Protein AF-A0A2U8I5J6-F1 (afdb_monomer_lite)

pLDDT: mean 71.16, std 15.76, range [29.41, 94.81]

Foldseek 3Di:
DDAPVRVLVVLVVLQVVQWDWDFDCPPPPRDTDTDIDGANALEAEDDLPPLLVPPPNQPDPQHVVNNCVSNVVSLVSLVVLLVVLLVVLLVLLVCLVVLVDPVLLVLLVVLLCVCVVVVLPVPDDDNVVSVVLNVCVVVLSVVSNVCSVPVLPPPLVSLVVVLVSLVVVLVRLVVSLVSDPDPVSVVSSVVSNVSSVVSNVSSVSSLLSSQLVVLNVLLVVCVVVVVCNPLALNVLSNLLSVCLSCVSSVHHYDYADNVRAARVLLSVLSNVLQVVCCVVVVHGDRPNDDDDPVSLVVSLCSSVPVCRQVVVCVVPVHDGDHPPPPRVNCVVSVPDPPDPPDPDDDPDDPDD

Organism: NCBI:txid1878942

Secondary structure (DSSP, 8-state):
---HHHHHHHHHHHHHH--EEEEE--TTSSS-EEEEE---EEE------HHHHSTT-TTSS-HHHHHHHHHHHHHHHHHHHHHHHHHHHHHHHHHHHHHS-HHHHHHHHHHHHHHHHTTSSTTSS-HHHHHHHHHHHHHHHHHHHHHHH-TTS--HHHHHHHHHHHHHHHHHHHHHHHH---HHHHHHHHHHHHHHHHHHHHHHHHHHHHHHHHHHHHHHHHHHTTGGGS-SS-TTHHHHHHHHHHHHTT-EEE---TTSSHHHHHHHHHHHHHHHHHHHHSSPPPTTPPPPHHHHHHHHHHHHHSSHHHHHHHHHTS----S-TT-TTTHHHHSS-----S--SS-SS---

Sequence (352 aa):
MKNQLEVWQDLQSLSQAGKLTLPMDIKRSGQPQDIPIELDLCAFNFGVNQGAFLKGASNVIGGWAGVENMNKVALEKINNRVDAHLKQGDKIIEELPTLITEEFTKLIEEIYTLVDDKHIVKKDVGSEKIEEFISTWPKGIKEIKGIFKNPLSQEPDKLKAFESDLSGLQTILENIKKSSKDSKVKDKFELVLESVGKIKNTLESVQKLVLIRKLARQINQIWQEKSYQSMGNEPYKMPSRLALLTYWLDGVAMWNCRSGKDRTGMLDAEAKFLAFYVHTFGDIPEPDTLLSEELNYMKQQFLLNSGNLEMQALNTGGLEGYKTEGVPAIDPLRNRPIFPAYRTGLSSQARG

Radius of gyration: 26.67 Å; chains: 1; bounding box: 66×57×67 Å

InterPro domains:
  IPR008108 Phosphatase IpgD/SopB [PF05925] (212-318)

Structure (mmCIF, N/CA/C/O backbone):
data_AF-A0A2U8I5J6-F1
#
_entry.id   AF-A0A2U8I5J6-F1
#
loop_
_atom_site.group_PDB
_atom_site.id
_atom_site.type_symbol
_atom_site.label_atom_id
_atom_site.label_alt_id
_atom_site.label_comp_id
_atom_site.label_asym_id
_atom_site.label_entity_id
_atom_site.label_seq_id
_atom_site.pdbx_PDB_ins_code
_atom_site.Cartn_x
_atom_site.Cartn_y
_atom_site.Cartn_z
_atom_site.occupancy
_atom_site.B_iso_or_equiv
_atom_site.auth_seq_id
_atom_site.auth_comp_id
_atom_site.auth_asym_id
_atom_site.auth_atom_id
_atom_site.pdbx_PDB_model_num
ATOM 1 N N . MET A 1 1 ? 30.760 17.334 -19.469 1.00 49.31 1 MET A N 1
ATOM 2 C CA . MET A 1 1 ? 29.395 17.153 -18.929 1.00 49.31 1 MET A CA 1
ATOM 3 C C . MET A 1 1 ? 29.244 15.667 -18.651 1.00 49.31 1 MET A C 1
ATOM 5 O O . MET A 1 1 ? 29.581 14.904 -19.549 1.00 49.31 1 MET A O 1
ATOM 9 N N . LYS A 1 2 ? 28.872 15.263 -17.430 1.00 60.06 2 LYS A N 1
ATOM 10 C CA . LYS A 1 2 ? 28.758 13.837 -17.084 1.00 60.06 2 LYS A CA 1
ATOM 11 C C . LYS A 1 2 ? 27.662 13.177 -17.920 1.00 60.06 2 LYS A C 1
ATOM 13 O O . LYS A 1 2 ? 26.643 13.810 -18.203 1.00 60.06 2 LYS A O 1
ATOM 18 N N . ASN A 1 3 ? 27.871 11.933 -18.336 1.00 66.88 3 ASN A N 1
ATOM 19 C CA . ASN A 1 3 ? 26.833 11.159 -19.008 1.00 66.88 3 ASN A CA 1
ATOM 20 C C . ASN A 1 3 ? 25.829 10.585 -17.983 1.00 66.88 3 ASN A C 1
ATOM 22 O O . ASN A 1 3 ? 26.073 10.586 -16.779 1.00 66.88 3 ASN A O 1
ATOM 26 N N . GLN A 1 4 ? 24.673 10.105 -18.448 1.00 60.78 4 GLN A N 1
ATOM 27 C CA . GLN A 1 4 ? 23.594 9.646 -17.560 1.00 60.78 4 GLN A CA 1
ATOM 28 C C . GLN A 1 4 ? 24.015 8.486 -16.639 1.00 60.78 4 GLN A C 1
ATOM 30 O O . GLN A 1 4 ? 23.529 8.399 -15.514 1.00 60.78 4 GLN A O 1
ATOM 35 N N . LEU A 1 5 ? 24.909 7.607 -17.104 1.00 65.88 5 LEU A N 1
ATOM 36 C CA . LEU A 1 5 ? 25.408 6.487 -16.308 1.00 65.88 5 LEU A CA 1
ATOM 37 C C . LEU A 1 5 ? 26.341 6.980 -15.197 1.00 65.88 5 LEU A C 1
ATOM 39 O O . LEU A 1 5 ? 26.202 6.536 -14.064 1.00 65.88 5 LEU A O 1
ATOM 43 N N . GLU A 1 6 ? 27.217 7.937 -15.499 1.00 68.69 6 GLU A N 1
ATOM 44 C CA . GLU A 1 6 ? 28.096 8.583 -14.515 1.00 68.69 6 GLU A CA 1
ATOM 45 C C . GLU A 1 6 ? 27.282 9.318 -13.443 1.00 68.69 6 GLU A C 1
ATOM 47 O O . GLU A 1 6 ? 27.524 9.132 -12.256 1.00 68.69 6 GLU A O 1
ATOM 52 N N . VAL A 1 7 ? 26.250 10.074 -13.840 1.00 71.38 7 VAL A N 1
ATOM 53 C CA . VAL A 1 7 ? 25.347 10.750 -12.887 1.00 71.38 7 VAL A CA 1
ATOM 54 C C . VAL A 1 7 ? 24.588 9.738 -12.026 1.00 71.38 7 VAL A C 1
ATOM 56 O O . VAL A 1 7 ? 24.404 9.953 -10.831 1.00 71.38 7 VAL A O 1
ATOM 59 N N . TRP A 1 8 ? 24.146 8.624 -12.611 1.00 70.25 8 TRP A N 1
ATOM 60 C CA . TRP A 1 8 ? 23.469 7.567 -11.860 1.00 70.25 8 TRP A CA 1
ATOM 61 C C . TRP A 1 8 ? 24.413 6.888 -10.853 1.00 70.25 8 TRP A C 1
ATOM 63 O O . TRP A 1 8 ? 24.021 6.666 -9.709 1.00 70.25 8 TRP A O 1
ATOM 73 N N . GLN A 1 9 ? 25.664 6.623 -11.240 1.00 72.75 9 GLN A N 1
ATOM 74 C CA . GLN A 1 9 ? 26.693 6.066 -10.355 1.00 72.75 9 GLN A CA 1
ATOM 75 C C . GLN A 1 9 ? 27.052 7.035 -9.222 1.00 72.75 9 GLN A C 1
ATOM 77 O O . GLN A 1 9 ? 27.192 6.604 -8.075 1.00 72.75 9 GLN A O 1
ATOM 82 N N . ASP A 1 10 ? 27.132 8.338 -9.511 1.00 76.75 10 ASP A N 1
ATOM 83 C CA . ASP A 1 10 ? 27.322 9.369 -8.490 1.00 76.75 10 ASP A CA 1
ATOM 84 C C . ASP A 1 10 ? 26.158 9.366 -7.495 1.00 76.75 10 ASP A C 1
ATOM 86 O O . ASP A 1 10 ? 26.382 9.301 -6.292 1.00 76.75 10 ASP A O 1
ATOM 90 N N . LEU A 1 11 ? 24.908 9.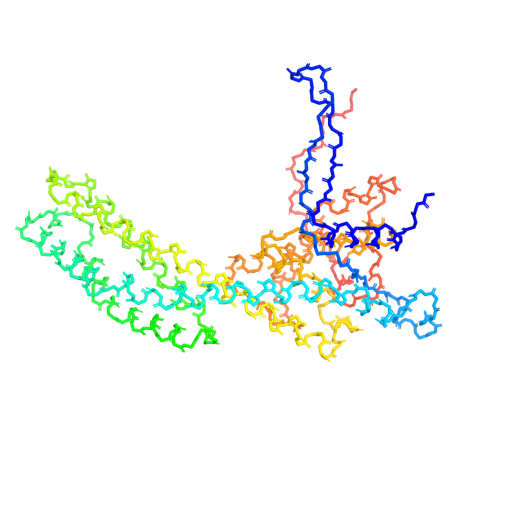387 -7.977 1.00 72.69 11 LEU A N 1
ATOM 91 C CA . LEU A 1 11 ? 23.716 9.378 -7.121 1.00 72.69 11 LEU A CA 1
ATOM 92 C C . LEU A 1 11 ? 23.648 8.127 -6.243 1.00 72.69 11 LEU A C 1
ATOM 94 O O . LEU A 1 11 ? 23.291 8.215 -5.068 1.00 72.69 11 LEU A O 1
ATOM 98 N N . GLN A 1 12 ? 24.009 6.967 -6.792 1.00 71.69 12 GLN A N 1
ATOM 99 C CA . GLN A 1 12 ? 24.068 5.725 -6.032 1.00 71.69 12 GLN A CA 1
ATOM 100 C C . GLN A 1 12 ? 25.159 5.773 -4.954 1.00 71.69 12 GLN A C 1
ATOM 102 O O . GLN A 1 12 ? 24.889 5.421 -3.806 1.00 71.69 12 GLN A O 1
ATOM 107 N N . SER A 1 13 ? 26.349 6.271 -5.294 1.00 75.31 13 SER A N 1
ATOM 108 C CA . SER A 1 13 ? 27.457 6.443 -4.344 1.00 75.31 13 SER A CA 1
ATOM 109 C C . SER A 1 13 ? 27.100 7.438 -3.236 1.00 75.31 13 SER A C 1
ATOM 111 O O . SER A 1 13 ? 27.343 7.179 -2.061 1.00 75.31 13 SER A O 1
ATOM 113 N N . LEU A 1 14 ? 26.447 8.547 -3.591 1.00 74.06 14 LEU A N 1
ATOM 114 C CA . LEU A 1 14 ? 25.960 9.551 -2.645 1.00 74.06 14 LEU A CA 1
ATOM 115 C C . LEU A 1 14 ? 24.896 8.982 -1.705 1.00 74.06 14 LEU A C 1
ATOM 117 O O . LEU A 1 14 ? 24.925 9.265 -0.510 1.00 74.06 14 LEU A O 1
ATOM 121 N N . SER A 1 15 ? 23.987 8.147 -2.216 1.00 68.44 15 SER A N 1
ATOM 122 C CA . SER A 1 15 ? 22.989 7.505 -1.363 1.00 68.44 15 SER A CA 1
ATOM 123 C C . SER A 1 15 ? 23.589 6.465 -0.415 1.00 68.44 15 SER A C 1
ATOM 125 O O . SER A 1 15 ? 23.076 6.293 0.686 1.00 68.44 15 SER A O 1
ATOM 127 N N . GLN A 1 16 ? 24.667 5.784 -0.810 1.00 69.81 16 GLN A N 1
ATOM 128 C CA . GLN A 1 16 ? 25.393 4.859 0.067 1.00 69.81 16 GLN A CA 1
ATOM 129 C C . GLN A 1 16 ? 26.233 5.589 1.122 1.00 69.81 16 GLN A C 1
ATOM 131 O O . GLN A 1 16 ? 26.381 5.089 2.233 1.00 69.81 16 GLN A O 1
ATOM 136 N N . ALA A 1 17 ? 26.760 6.771 0.793 1.00 68.12 17 ALA A N 1
ATOM 137 C CA . ALA A 1 17 ? 27.539 7.590 1.718 1.00 68.12 17 ALA A CA 1
ATOM 138 C C . ALA A 1 17 ? 26.690 8.187 2.858 1.00 68.12 17 ALA A C 1
ATOM 140 O O . ALA A 1 17 ? 27.239 8.556 3.895 1.00 68.12 17 ALA A O 1
ATOM 141 N N . GLY A 1 18 ? 25.366 8.295 2.680 1.00 59.00 18 GLY A N 1
ATOM 142 C CA . GLY A 1 18 ? 24.396 8.646 3.726 1.00 59.00 18 GLY A CA 1
ATOM 143 C C . GLY A 1 18 ? 24.456 10.089 4.238 1.00 59.00 18 GLY A C 1
ATOM 144 O O . GLY A 1 18 ? 23.519 10.533 4.885 1.00 59.00 18 GLY A O 1
ATOM 145 N N . LYS A 1 19 ? 25.511 10.860 3.950 1.00 62.22 19 LYS A N 1
ATOM 146 C CA . LYS A 1 19 ? 25.632 12.272 4.344 1.00 62.22 19 LYS A CA 1
ATOM 147 C C . LYS A 1 19 ? 26.304 13.084 3.243 1.00 62.22 19 LYS A C 1
ATOM 149 O O . LYS A 1 19 ? 27.432 12.804 2.847 1.00 62.22 19 LYS A O 1
ATOM 154 N N . LEU A 1 20 ? 25.608 14.111 2.778 1.00 69.25 20 LEU A N 1
ATOM 155 C CA . LEU A 1 20 ? 26.091 15.141 1.873 1.00 69.25 20 LEU A CA 1
ATOM 156 C C . LEU A 1 20 ? 26.054 16.475 2.615 1.00 69.25 20 LEU A C 1
ATOM 158 O O . LEU A 1 20 ? 25.043 16.812 3.216 1.00 69.25 20 LEU A O 1
ATOM 162 N N . THR A 1 21 ? 27.116 17.262 2.547 1.00 63.47 21 THR A N 1
ATOM 163 C CA . THR A 1 21 ? 27.078 18.635 3.052 1.00 63.47 21 THR A CA 1
ATOM 164 C C . THR A 1 21 ? 26.736 19.568 1.899 1.00 63.47 21 THR A C 1
ATOM 166 O O . THR A 1 21 ? 27.472 19.607 0.912 1.00 63.47 21 THR A O 1
ATOM 169 N N . LEU A 1 22 ? 25.625 20.306 1.998 1.00 64.69 22 LEU A N 1
ATOM 170 C CA . LEU A 1 22 ? 25.350 21.407 1.077 1.00 64.69 22 LEU A CA 1
ATOM 171 C C . LEU A 1 22 ? 25.841 22.718 1.696 1.00 64.69 22 LEU A C 1
ATOM 173 O O . LEU A 1 22 ? 25.322 23.111 2.746 1.00 64.69 22 LEU A O 1
ATOM 177 N N . PRO A 1 23 ? 26.791 23.418 1.052 1.00 59.97 23 PRO A N 1
ATOM 178 C CA . PRO A 1 23 ? 27.116 24.774 1.451 1.00 59.97 23 PRO A CA 1
ATOM 179 C C . PRO A 1 23 ? 25.924 25.663 1.086 1.00 59.97 23 PRO A C 1
ATOM 181 O O . PRO A 1 23 ? 25.593 25.822 -0.092 1.00 59.97 23 PRO A O 1
ATOM 184 N N . MET A 1 24 ? 25.247 26.222 2.087 1.00 60.38 24 MET A N 1
ATOM 185 C CA . MET A 1 24 ? 24.163 27.174 1.869 1.00 60.38 24 MET A CA 1
ATOM 186 C C . MET A 1 24 ? 24.554 28.557 2.377 1.00 60.38 24 MET A C 1
ATOM 188 O O . MET A 1 24 ? 24.951 28.747 3.527 1.00 60.38 24 MET A O 1
ATOM 192 N N . ASP A 1 25 ? 24.363 29.552 1.515 1.00 57.34 25 ASP A N 1
ATOM 193 C CA . ASP A 1 25 ? 24.517 30.963 1.859 1.00 57.34 25 ASP A CA 1
ATOM 194 C C . ASP A 1 25 ? 23.240 31.460 2.567 1.00 57.34 25 ASP A C 1
ATOM 196 O O . ASP A 1 25 ? 22.432 32.223 2.028 1.00 57.34 25 ASP A O 1
ATOM 200 N N . ILE A 1 26 ? 22.974 30.933 3.771 1.00 58.31 26 ILE A N 1
ATOM 201 C CA . ILE A 1 26 ? 21.847 31.391 4.589 1.00 58.31 26 ILE A CA 1
ATOM 202 C C . ILE A 1 26 ? 22.228 32.735 5.211 1.00 58.31 26 ILE A C 1
ATOM 204 O O . ILE A 1 26 ? 22.949 32.808 6.206 1.00 58.31 26 ILE A O 1
ATOM 208 N N . LYS A 1 27 ? 21.659 33.825 4.691 1.00 55.66 27 LYS A N 1
ATOM 209 C CA . LYS A 1 27 ? 21.795 35.178 5.259 1.00 55.66 27 LYS A CA 1
ATOM 210 C C . LYS A 1 27 ? 21.012 35.363 6.573 1.00 55.66 27 LYS A C 1
ATOM 212 O O . LYS A 1 27 ? 20.169 36.249 6.671 1.00 55.66 27 LYS A O 1
ATOM 217 N N . ARG A 1 28 ? 21.272 34.541 7.598 1.00 54.69 28 ARG A N 1
ATOM 218 C CA . ARG A 1 28 ? 20.799 34.784 8.979 1.00 54.69 28 ARG A CA 1
ATOM 219 C C . ARG A 1 28 ? 21.897 35.307 9.907 1.00 54.69 28 ARG A C 1
ATOM 221 O O . ARG A 1 28 ? 21.583 36.026 10.845 1.00 54.69 28 ARG A O 1
ATOM 228 N N . SER A 1 29 ? 23.163 35.004 9.619 1.00 57.28 29 SER A N 1
ATOM 229 C CA . SER A 1 29 ? 24.335 35.460 10.390 1.00 57.28 29 SER A CA 1
ATOM 230 C C . SER A 1 29 ? 25.448 36.077 9.529 1.00 57.28 29 SER A C 1
ATOM 232 O O . SER A 1 29 ? 26.474 36.484 10.063 1.00 57.28 29 SER A O 1
ATOM 234 N N . GLY A 1 30 ? 25.268 36.145 8.202 1.00 62.84 30 GLY A N 1
ATOM 235 C CA . GLY A 1 30 ? 26.286 36.651 7.271 1.00 62.84 30 GLY A CA 1
ATOM 236 C C . GLY A 1 30 ? 27.488 35.719 7.064 1.00 62.84 30 GLY A C 1
ATOM 237 O O . GLY A 1 30 ? 28.469 36.143 6.462 1.00 62.84 30 GLY A O 1
ATOM 238 N N . GLN A 1 31 ? 27.425 34.476 7.552 1.00 60.16 31 GLN A N 1
ATOM 239 C CA . GLN A 1 31 ? 28.441 33.444 7.340 1.00 60.16 31 GLN A CA 1
ATOM 240 C C . GLN A 1 31 ? 27.810 32.240 6.626 1.00 60.16 31 GLN A C 1
ATOM 242 O O . GLN A 1 31 ? 26.726 31.818 7.043 1.00 60.16 31 GLN A O 1
ATOM 247 N N . PRO A 1 32 ? 28.463 31.673 5.593 1.00 62.16 32 PRO A N 1
ATOM 248 C CA . PRO A 1 32 ? 28.032 30.424 4.976 1.00 62.16 32 PRO A CA 1
ATOM 249 C C . PRO A 1 32 ? 27.894 29.327 6.033 1.00 62.16 32 PRO A C 1
ATOM 251 O O . PRO A 1 32 ? 28.760 29.182 6.899 1.00 62.16 32 PRO A O 1
ATOM 254 N N . GLN A 1 33 ? 26.803 28.566 5.975 1.00 66.88 33 GLN A N 1
ATOM 255 C CA . GLN A 1 33 ? 26.599 27.416 6.849 1.00 66.88 33 GLN A CA 1
ATOM 256 C C . GLN A 1 33 ? 26.515 26.141 6.022 1.00 66.88 33 GLN A C 1
ATOM 258 O O . GLN A 1 33 ? 25.773 26.049 5.043 1.00 66.88 33 GLN A O 1
ATOM 263 N N . ASP A 1 34 ? 27.273 25.152 6.468 1.00 74.50 34 ASP A N 1
ATOM 264 C CA . ASP A 1 34 ? 27.246 23.798 5.950 1.00 74.50 34 ASP A CA 1
ATOM 265 C C . ASP A 1 34 ? 26.065 23.052 6.572 1.00 74.50 34 ASP A C 1
ATOM 267 O O . ASP A 1 34 ? 26.018 22.848 7.789 1.00 74.50 34 ASP A O 1
ATOM 271 N N . ILE A 1 35 ? 25.097 22.650 5.745 1.00 70.19 35 ILE A N 1
ATOM 272 C CA . ILE A 1 35 ? 23.962 21.847 6.201 1.00 70.19 35 ILE A CA 1
ATOM 273 C C . ILE A 1 35 ? 24.224 20.385 5.843 1.00 70.19 35 ILE A C 1
ATOM 275 O O . ILE A 1 35 ? 24.340 20.066 4.654 1.00 70.19 35 ILE A O 1
ATOM 279 N N . PRO A 1 36 ? 24.295 19.479 6.834 1.00 71.69 36 PRO A N 1
ATOM 280 C CA . PRO A 1 36 ? 24.324 18.055 6.562 1.00 71.69 36 PRO A CA 1
ATOM 281 C C . PRO A 1 36 ? 22.947 17.604 6.065 1.00 71.69 36 PRO A C 1
ATOM 283 O O . PRO A 1 36 ? 21.922 17.857 6.696 1.00 71.69 36 PRO A O 1
ATOM 286 N N . ILE A 1 37 ? 22.937 16.912 4.935 1.00 72.56 37 ILE A N 1
ATOM 287 C CA . ILE A 1 37 ? 21.766 16.326 4.295 1.00 72.56 37 ILE A CA 1
ATOM 288 C C . ILE A 1 37 ? 21.995 14.832 4.174 1.00 72.56 37 ILE A C 1
ATOM 290 O O . ILE A 1 37 ? 23.006 14.386 3.640 1.00 72.56 37 ILE A O 1
ATOM 294 N N . GLU A 1 38 ? 21.034 14.050 4.637 1.00 69.88 38 GLU A N 1
ATOM 295 C CA . GLU A 1 38 ? 21.018 12.611 4.427 1.00 69.88 38 GLU A CA 1
ATOM 296 C C . GLU A 1 38 ? 20.203 12.289 3.174 1.00 69.88 38 GLU A C 1
ATOM 298 O O . GLU A 1 38 ? 19.025 12.633 3.070 1.00 69.88 38 GLU A O 1
ATOM 303 N N . LEU A 1 39 ? 20.856 11.682 2.179 1.00 69.50 39 LEU A N 1
ATOM 304 C CA . LEU A 1 39 ? 20.226 11.324 0.909 1.00 69.50 39 LEU A CA 1
ATOM 305 C C . LEU A 1 39 ? 19.808 9.856 0.917 1.00 69.50 39 LEU A C 1
ATOM 307 O O . LEU A 1 39 ? 20.596 8.957 0.611 1.00 69.50 39 LEU A O 1
ATOM 311 N N . ASP A 1 40 ? 18.531 9.615 1.193 1.00 70.31 40 ASP A N 1
ATOM 312 C CA . ASP A 1 40 ? 17.976 8.266 1.232 1.00 70.31 40 ASP A CA 1
ATOM 313 C C . ASP A 1 40 ? 17.240 7.873 -0.066 1.00 70.31 40 ASP A C 1
ATOM 315 O O . ASP A 1 40 ? 16.013 7.781 -0.138 1.00 70.31 40 ASP A O 1
ATOM 319 N N . LEU A 1 41 ? 18.011 7.623 -1.128 1.00 72.38 41 LEU A N 1
ATOM 320 C CA . LEU A 1 41 ? 17.504 7.442 -2.492 1.00 72.38 41 LEU A CA 1
ATOM 321 C C . LEU A 1 41 ? 17.483 5.965 -2.923 1.00 72.38 41 LEU A C 1
ATOM 323 O O . LEU A 1 41 ? 18.363 5.184 -2.557 1.00 72.38 41 LEU A O 1
ATOM 327 N N . CYS A 1 42 ? 16.502 5.589 -3.750 1.00 71.88 42 CYS A N 1
ATOM 328 C CA . CYS A 1 42 ? 16.494 4.332 -4.506 1.00 71.88 42 CYS A CA 1
ATOM 329 C C . CYS A 1 42 ? 16.536 4.663 -6.005 1.00 71.88 42 CYS A C 1
ATOM 331 O O . CYS A 1 42 ? 15.513 4.958 -6.622 1.00 71.88 42 CYS A O 1
ATOM 333 N N . ALA A 1 43 ? 17.742 4.685 -6.578 1.00 70.69 43 ALA A N 1
ATOM 334 C CA . ALA A 1 43 ? 17.948 5.073 -7.970 1.00 70.69 43 ALA A CA 1
ATOM 335 C C . ALA A 1 43 ? 17.743 3.877 -8.906 1.00 70.69 43 ALA A C 1
ATOM 337 O O . ALA A 1 43 ? 18.562 2.958 -8.937 1.00 70.69 43 ALA A O 1
ATOM 338 N N . PHE A 1 44 ? 16.689 3.921 -9.716 1.00 72.06 44 PHE A N 1
ATOM 339 C CA . PHE A 1 44 ? 16.393 2.870 -10.681 1.00 72.06 44 PHE A CA 1
ATOM 340 C C . PHE A 1 44 ? 16.674 3.294 -12.119 1.00 72.06 44 PHE A C 1
ATOM 342 O O . PHE A 1 44 ? 16.481 4.446 -12.510 1.00 72.06 44 PHE A O 1
ATOM 349 N N . ASN A 1 45 ? 17.077 2.323 -12.932 1.00 68.75 45 ASN A N 1
ATOM 350 C CA . ASN A 1 45 ? 17.171 2.445 -14.376 1.00 68.75 45 ASN A CA 1
ATOM 351 C C . ASN A 1 45 ? 16.174 1.481 -15.027 1.00 68.75 45 ASN A C 1
ATOM 353 O O . ASN A 1 45 ? 16.471 0.306 -15.246 1.00 68.75 45 ASN A O 1
ATOM 357 N N . PHE A 1 46 ? 14.978 1.988 -15.324 1.00 64.31 46 PHE A N 1
ATOM 358 C CA . PHE A 1 46 ? 13.974 1.273 -16.103 1.00 64.31 46 PHE A CA 1
ATOM 359 C C . PHE A 1 46 ? 13.668 2.052 -17.374 1.00 64.31 46 PHE A C 1
ATOM 361 O O . PHE A 1 46 ? 13.195 3.187 -17.346 1.00 64.31 46 PHE A O 1
ATOM 368 N N . GLY A 1 47 ? 13.925 1.424 -18.514 1.00 52.06 47 GLY A N 1
ATOM 369 C CA . GLY A 1 47 ? 13.499 1.914 -19.810 1.00 52.06 47 GLY A CA 1
ATOM 370 C C . GLY A 1 47 ? 13.041 0.740 -20.654 1.00 52.06 47 GLY A C 1
ATOM 371 O O . GLY A 1 47 ? 13.776 -0.230 -20.810 1.00 52.06 47 GLY A O 1
ATOM 372 N N . VAL A 1 48 ? 11.845 0.841 -21.232 1.00 48.56 48 VAL A N 1
ATOM 373 C CA . VAL A 1 48 ? 11.380 -0.114 -22.242 1.00 48.56 48 VAL A CA 1
ATOM 374 C C . VAL A 1 48 ? 12.206 0.131 -23.506 1.00 48.56 48 VAL A C 1
ATOM 376 O O . VAL A 1 48 ? 11.977 1.081 -24.256 1.00 48.56 48 VAL A O 1
ATOM 379 N N . ASN A 1 49 ? 13.272 -0.643 -23.699 1.00 47.00 49 ASN A N 1
ATOM 380 C CA . ASN A 1 49 ? 14.140 -0.507 -24.863 1.00 47.00 49 ASN A CA 1
ATOM 381 C C . ASN A 1 49 ? 13.479 -1.167 -26.074 1.00 47.00 49 ASN A C 1
ATOM 383 O O . ASN A 1 49 ? 13.652 -2.359 -26.276 1.00 47.00 49 ASN A O 1
ATOM 387 N N . GLN A 1 50 ? 12.819 -0.398 -26.946 1.00 38.41 50 GLN A N 1
ATOM 388 C CA . GLN A 1 50 ? 12.429 -0.885 -28.285 1.00 38.41 50 GLN A CA 1
ATOM 389 C C . GLN A 1 50 ? 13.604 -1.536 -29.046 1.00 38.41 50 GLN A C 1
ATOM 391 O O . GLN A 1 50 ? 13.423 -2.535 -29.732 1.00 38.41 50 GLN A O 1
ATOM 396 N N . GLY A 1 51 ? 14.836 -1.044 -28.855 1.00 40.97 51 GLY A N 1
ATOM 397 C CA . GLY A 1 51 ? 16.049 -1.644 -29.429 1.00 40.97 51 GLY A CA 1
ATOM 398 C C . GLY A 1 51 ? 16.444 -3.015 -28.855 1.00 40.97 51 GLY A C 1
ATOM 399 O O . GLY A 1 51 ? 17.214 -3.724 -29.488 1.00 40.97 51 GLY A O 1
ATOM 400 N N . ALA A 1 52 ? 15.909 -3.415 -27.696 1.00 41.38 52 ALA A N 1
ATOM 401 C CA . ALA A 1 52 ? 16.047 -4.778 -27.175 1.00 41.38 52 ALA A CA 1
ATOM 402 C C . ALA A 1 52 ? 15.011 -5.743 -27.788 1.00 41.38 52 ALA A C 1
ATOM 404 O O . ALA A 1 52 ? 15.199 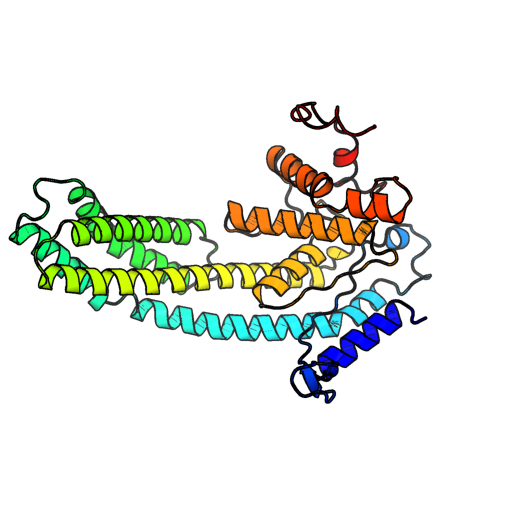-6.955 -27.729 1.00 41.38 52 ALA A O 1
ATOM 405 N N . PHE A 1 53 ? 13.945 -5.209 -28.400 1.00 41.25 53 PHE A N 1
ATOM 406 C CA . PHE A 1 53 ? 12.888 -5.977 -29.067 1.00 41.25 53 PHE A CA 1
ATOM 407 C C . PHE A 1 53 ? 13.118 -6.143 -30.578 1.00 41.25 53 PHE A C 1
ATOM 409 O O . PHE A 1 53 ? 12.622 -7.095 -31.178 1.00 41.25 53 PHE A O 1
ATOM 416 N N . LEU A 1 54 ? 13.910 -5.266 -31.202 1.00 39.56 54 LEU A N 1
ATOM 417 C CA . LEU A 1 54 ? 14.383 -5.452 -32.574 1.00 39.56 54 LEU A CA 1
ATOM 418 C C . LEU A 1 54 ? 15.527 -6.478 -32.583 1.00 39.56 54 LEU A C 1
ATOM 420 O O . LEU A 1 54 ? 16.642 -6.187 -32.144 1.00 39.56 54 LEU A O 1
ATOM 424 N N . LYS A 1 55 ? 15.244 -7.689 -33.088 1.00 39.03 55 LYS A N 1
ATOM 425 C CA . LYS A 1 55 ? 16.241 -8.739 -33.363 1.00 39.03 55 LYS A CA 1
ATOM 426 C C . LYS A 1 55 ? 17.405 -8.141 -34.168 1.00 39.03 55 LYS A C 1
ATOM 428 O O . LYS A 1 55 ? 17.276 -7.933 -35.368 1.00 39.03 55 LYS A O 1
ATOM 433 N N . GLY A 1 56 ? 18.524 -7.854 -33.500 1.00 40.28 56 GLY A N 1
ATOM 434 C CA . GLY A 1 56 ? 19.756 -7.371 -34.138 1.00 40.28 56 GLY A CA 1
ATOM 435 C C . GLY A 1 56 ? 20.506 -6.253 -33.406 1.00 40.28 56 GLY A C 1
ATOM 436 O O . GLY A 1 56 ? 21.676 -6.042 -33.705 1.00 40.28 56 GLY A O 1
ATOM 437 N N . ALA A 1 57 ? 19.900 -5.568 -32.427 1.00 38.91 57 ALA A N 1
ATOM 438 C CA . ALA A 1 57 ? 20.539 -4.444 -31.717 1.00 38.91 57 ALA A CA 1
ATOM 439 C C . ALA A 1 57 ? 20.802 -4.705 -30.218 1.00 38.91 57 ALA A C 1
ATOM 441 O O . ALA A 1 57 ? 20.984 -3.768 -29.439 1.00 38.91 57 ALA A O 1
ATOM 442 N N . SER A 1 58 ? 20.887 -5.976 -29.812 1.00 40.22 58 SER A N 1
ATOM 443 C CA . SER A 1 58 ? 21.134 -6.405 -28.424 1.00 40.22 58 SER A CA 1
ATOM 444 C C . SER A 1 58 ? 22.468 -5.932 -27.828 1.00 40.22 58 SER A C 1
ATOM 446 O O . SER A 1 58 ? 22.656 -6.040 -26.619 1.00 40.22 58 SER A O 1
ATOM 448 N N . ASN A 1 59 ? 23.386 -5.402 -28.646 1.00 35.94 59 ASN A N 1
ATOM 449 C CA . ASN A 1 59 ? 24.781 -5.177 -28.253 1.00 35.94 59 ASN A CA 1
ATOM 450 C C . ASN A 1 59 ? 25.216 -3.706 -28.175 1.00 35.94 59 ASN A C 1
ATOM 452 O O . ASN A 1 59 ? 26.381 -3.459 -27.883 1.00 35.94 59 ASN A O 1
ATOM 456 N N . VAL A 1 60 ? 24.347 -2.720 -28.429 1.00 39.16 60 VAL A N 1
ATOM 457 C CA . VAL A 1 60 ? 24.842 -1.335 -28.597 1.00 39.16 60 VAL A CA 1
ATOM 458 C C . VAL A 1 60 ? 24.733 -0.479 -27.328 1.00 39.16 60 VAL A C 1
ATOM 460 O O . VAL A 1 60 ? 25.500 0.467 -27.189 1.00 39.16 60 VAL A O 1
ATOM 463 N N . ILE A 1 61 ? 23.883 -0.820 -26.346 1.00 42.41 61 ILE A N 1
ATOM 464 C CA . ILE A 1 61 ? 23.906 -0.196 -25.003 1.00 42.41 61 ILE A CA 1
ATOM 465 C C . ILE A 1 61 ? 23.475 -1.224 -23.934 1.00 42.41 61 ILE A C 1
ATOM 467 O O . ILE A 1 61 ? 22.294 -1.369 -23.637 1.00 42.41 61 ILE A O 1
ATOM 471 N N . GLY A 1 62 ? 24.435 -1.959 -23.367 1.00 48.78 62 GLY A N 1
ATOM 472 C CA . GLY A 1 62 ? 24.344 -2.591 -22.038 1.00 48.78 62 GLY A CA 1
ATOM 473 C C . GLY A 1 62 ? 23.438 -3.816 -21.817 1.00 48.78 62 GLY A C 1
ATOM 474 O O . GLY A 1 62 ? 23.596 -4.451 -20.781 1.00 48.78 62 GLY A O 1
ATOM 475 N N . GLY A 1 63 ? 22.536 -4.186 -22.733 1.00 59.16 63 GLY A N 1
ATOM 476 C CA . GLY A 1 63 ? 21.679 -5.382 -22.613 1.00 59.16 63 GLY A CA 1
ATOM 477 C C . GLY A 1 63 ? 20.819 -5.456 -21.331 1.00 59.16 63 GLY A C 1
ATOM 478 O O . GLY A 1 63 ? 20.854 -4.578 -20.471 1.00 59.16 63 GLY A O 1
ATOM 479 N N . TRP A 1 64 ? 20.029 -6.525 -21.173 1.00 63.31 64 TRP A N 1
ATOM 480 C CA . TRP A 1 64 ? 19.253 -6.746 -19.939 1.00 63.31 64 TRP A CA 1
ATOM 481 C C . TRP A 1 64 ? 20.149 -7.002 -18.718 1.00 63.31 64 TRP A C 1
ATOM 483 O O . TRP A 1 64 ? 19.821 -6.559 -17.624 1.00 63.31 64 TRP A O 1
ATOM 493 N N . ALA A 1 65 ? 21.322 -7.614 -18.910 1.00 64.94 65 ALA A N 1
ATOM 494 C CA . ALA A 1 65 ? 22.293 -7.852 -17.840 1.00 64.94 65 ALA A CA 1
ATOM 495 C C . ALA A 1 65 ? 22.857 -6.551 -17.233 1.00 64.94 65 ALA A C 1
ATOM 497 O O . ALA A 1 65 ? 23.084 -6.473 -16.027 1.00 64.94 65 ALA A O 1
ATOM 498 N N . GLY A 1 66 ? 23.056 -5.502 -18.042 1.00 65.38 66 GLY A N 1
ATOM 499 C CA . GLY A 1 66 ? 23.457 -4.188 -17.539 1.00 65.38 66 GLY A CA 1
ATOM 500 C C . GLY A 1 66 ? 22.359 -3.540 -16.698 1.00 65.38 66 GLY A C 1
ATOM 501 O O . GLY A 1 66 ? 22.635 -3.040 -15.612 1.00 65.38 66 GLY A O 1
ATOM 502 N N . VAL A 1 67 ? 21.105 -3.622 -17.153 1.00 68.25 67 VAL A N 1
ATOM 503 C CA . VAL A 1 67 ? 19.933 -3.150 -16.394 1.00 68.25 67 VAL A CA 1
ATOM 504 C C . VAL A 1 67 ? 19.791 -3.907 -15.071 1.00 68.25 67 VAL A C 1
ATOM 506 O O . VAL A 1 67 ? 19.539 -3.289 -14.036 1.00 68.25 67 VAL A O 1
ATOM 509 N N . GLU A 1 68 ? 19.992 -5.227 -15.079 1.00 73.00 68 GLU A N 1
ATOM 510 C CA . GLU A 1 68 ? 19.939 -6.050 -13.870 1.00 73.00 68 GLU A CA 1
ATOM 511 C C . GLU A 1 68 ? 21.012 -5.627 -12.853 1.00 73.00 68 GLU A C 1
ATOM 513 O O . GLU A 1 68 ? 20.696 -5.363 -11.691 1.00 73.00 68 GLU A O 1
ATOM 518 N N . ASN A 1 69 ? 22.264 -5.476 -13.299 1.00 72.44 69 ASN A N 1
ATOM 519 C CA . ASN A 1 69 ? 23.373 -5.060 -12.438 1.00 72.44 69 ASN A CA 1
ATOM 520 C C . ASN A 1 69 ? 23.184 -3.654 -11.860 1.00 72.44 69 ASN A C 1
ATOM 522 O O . ASN A 1 69 ? 23.478 -3.437 -10.686 1.00 72.44 69 ASN A O 1
ATOM 526 N N . MET A 1 70 ? 22.665 -2.712 -12.652 1.00 70.69 70 MET A N 1
ATOM 527 C CA . MET A 1 70 ? 22.386 -1.358 -12.171 1.00 70.69 70 MET A CA 1
ATOM 528 C C . MET A 1 70 ? 21.298 -1.365 -11.089 1.00 70.69 70 MET A C 1
ATOM 530 O O . MET A 1 70 ? 21.442 -0.741 -10.041 1.00 70.69 70 MET A O 1
ATOM 534 N N . ASN A 1 71 ? 20.219 -2.117 -11.291 1.00 77.00 71 ASN A N 1
ATOM 535 C CA . ASN A 1 71 ? 19.094 -2.094 -10.357 1.00 77.00 71 ASN A CA 1
ATOM 536 C C . ASN A 1 71 ? 19.311 -2.940 -9.096 1.00 77.00 71 ASN A C 1
ATOM 538 O O . ASN A 1 71 ? 18.596 -2.732 -8.119 1.00 77.00 71 ASN A O 1
ATOM 542 N N . LYS A 1 72 ? 20.292 -3.854 -9.077 1.00 80.25 72 LYS A N 1
ATOM 543 C CA . LYS A 1 72 ? 20.510 -4.805 -7.973 1.00 80.25 72 LYS A CA 1
ATOM 544 C C . LYS A 1 72 ? 20.594 -4.138 -6.596 1.00 80.25 72 LYS A C 1
ATOM 546 O O . LYS A 1 72 ? 19.881 -4.540 -5.687 1.00 80.25 72 LYS A O 1
ATOM 551 N N . VAL A 1 73 ? 21.416 -3.099 -6.458 1.00 79.69 73 VAL A N 1
ATOM 552 C CA . VAL A 1 73 ? 21.607 -2.381 -5.182 1.00 79.69 73 VAL A CA 1
ATOM 553 C C . VAL A 1 73 ? 20.321 -1.675 -4.739 1.00 79.69 73 VAL A C 1
ATOM 555 O O . VAL A 1 73 ? 19.968 -1.705 -3.564 1.00 79.69 73 VAL A O 1
ATOM 558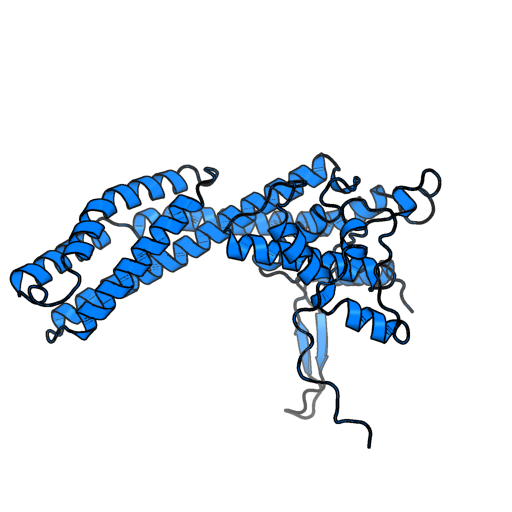 N N . ALA A 1 74 ? 19.605 -1.038 -5.671 1.00 79.00 74 ALA A N 1
ATOM 559 C CA . ALA A 1 74 ? 18.352 -0.352 -5.360 1.00 79.00 74 ALA A CA 1
ATOM 560 C C . ALA A 1 74 ? 17.240 -1.347 -4.977 1.00 79.00 74 ALA A C 1
ATOM 562 O O . ALA A 1 74 ? 16.477 -1.082 -4.051 1.00 79.00 74 ALA A O 1
ATOM 563 N N . LEU A 1 75 ? 17.186 -2.510 -5.636 1.00 81.56 75 LEU A N 1
ATOM 564 C CA . LEU A 1 75 ? 16.274 -3.603 -5.288 1.00 81.56 75 LEU A CA 1
ATOM 565 C C . LEU A 1 75 ? 16.589 -4.192 -3.910 1.00 81.56 75 LEU A C 1
ATOM 567 O O . LEU A 1 75 ? 15.675 -4.391 -3.120 1.00 81.56 75 LEU A O 1
ATOM 571 N N . GLU A 1 76 ? 17.864 -4.424 -3.593 1.00 83.75 76 GLU A N 1
ATOM 572 C CA . GLU A 1 76 ? 18.286 -4.898 -2.270 1.00 83.75 76 GLU A CA 1
ATOM 573 C C . GLU A 1 76 ? 17.905 -3.898 -1.170 1.00 83.75 76 GLU A C 1
ATOM 575 O O . GLU A 1 76 ? 17.324 -4.277 -0.154 1.00 83.75 76 GLU A O 1
ATOM 580 N N . LYS A 1 77 ? 18.134 -2.602 -1.410 1.00 82.75 77 LYS A N 1
ATOM 581 C CA . LYS A 1 77 ? 17.726 -1.533 -0.494 1.00 82.75 77 LYS A CA 1
ATOM 582 C C . LYS A 1 77 ? 16.211 -1.504 -0.279 1.00 82.75 77 LYS A C 1
ATOM 584 O O . LYS A 1 77 ? 15.773 -1.408 0.866 1.00 82.75 77 LYS A O 1
ATOM 589 N N . ILE A 1 78 ? 15.412 -1.619 -1.344 1.00 84.25 78 ILE A N 1
ATOM 590 C CA . ILE A 1 78 ? 13.950 -1.710 -1.223 1.00 84.25 78 ILE A CA 1
ATOM 591 C C . ILE A 1 78 ? 13.537 -2.958 -0.450 1.00 84.25 78 ILE A C 1
ATOM 593 O O . ILE A 1 78 ? 12.712 -2.840 0.448 1.00 84.25 78 ILE A O 1
ATOM 597 N N . ASN A 1 79 ? 14.113 -4.124 -0.740 1.00 85.62 79 ASN A N 1
ATOM 598 C CA . ASN A 1 79 ? 13.776 -5.362 -0.037 1.00 85.62 79 ASN A CA 1
ATOM 599 C C . ASN A 1 79 ? 14.053 -5.247 1.467 1.00 85.62 79 ASN A C 1
ATOM 601 O O . ASN A 1 79 ? 13.182 -5.564 2.270 1.00 85.62 79 ASN A O 1
ATOM 605 N N . ASN A 1 80 ? 15.196 -4.676 1.856 1.00 86.50 80 ASN A N 1
ATOM 606 C CA . ASN A 1 80 ? 15.505 -4.427 3.266 1.00 86.50 80 ASN A CA 1
ATOM 607 C C . ASN A 1 80 ? 14.481 -3.486 3.931 1.00 86.50 80 ASN A C 1
ATOM 609 O O . ASN A 1 80 ? 14.093 -3.702 5.081 1.00 86.50 80 ASN A O 1
ATOM 613 N N . ARG A 1 81 ? 14.009 -2.453 3.216 1.00 87.00 81 ARG A N 1
ATOM 614 C CA . ARG A 1 81 ? 12.953 -1.555 3.716 1.00 87.00 81 ARG A CA 1
ATOM 615 C C . ARG A 1 81 ? 11.602 -2.248 3.826 1.00 87.00 81 ARG A C 1
ATOM 617 O O . ARG A 1 81 ? 10.889 -1.994 4.795 1.00 87.00 81 ARG A O 1
ATOM 624 N N . VAL A 1 82 ? 11.256 -3.096 2.856 1.00 87.38 82 VAL A N 1
ATOM 625 C CA . VAL A 1 82 ? 10.051 -3.932 2.901 1.00 87.38 82 VAL A CA 1
ATOM 626 C C . VAL A 1 82 ? 10.108 -4.814 4.140 1.00 87.38 82 VAL A C 1
ATOM 628 O O . VAL A 1 82 ? 9.183 -4.769 4.941 1.00 87.38 82 VAL A O 1
ATOM 631 N N . ASP A 1 83 ? 11.206 -5.536 4.363 1.00 85.31 83 ASP A N 1
ATOM 632 C CA . ASP A 1 83 ? 11.358 -6.413 5.526 1.00 85.31 83 ASP A CA 1
ATOM 633 C C . ASP A 1 83 ? 11.239 -5.650 6.851 1.00 85.31 83 ASP A C 1
ATOM 635 O O . ASP A 1 83 ? 10.594 -6.126 7.785 1.00 85.31 83 ASP A O 1
ATOM 639 N N . ALA A 1 84 ? 11.822 -4.451 6.940 1.00 86.75 84 ALA A N 1
ATOM 640 C CA . ALA A 1 84 ? 11.689 -3.595 8.117 1.00 86.75 84 ALA A CA 1
ATOM 641 C C . ALA A 1 84 ? 10.230 -3.162 8.360 1.00 86.75 84 ALA A C 1
ATOM 643 O O . ALA A 1 84 ? 9.734 -3.291 9.481 1.00 86.75 84 ALA A O 1
ATOM 644 N N . HIS A 1 85 ? 9.527 -2.717 7.312 1.00 84.25 85 HIS A N 1
ATOM 645 C CA . HIS A 1 85 ? 8.115 -2.331 7.398 1.00 84.25 85 HIS A CA 1
ATOM 646 C C . HIS A 1 85 ? 7.216 -3.516 7.748 1.00 84.25 85 HIS A C 1
ATOM 648 O O . HIS A 1 85 ? 6.316 -3.376 8.569 1.00 84.25 85 HIS A O 1
ATOM 654 N N . LEU A 1 86 ? 7.464 -4.689 7.160 1.00 82.31 86 LEU A N 1
ATOM 655 C CA . LEU A 1 86 ? 6.688 -5.891 7.448 1.00 82.31 86 LEU A CA 1
ATOM 656 C C . LEU A 1 86 ? 6.885 -6.346 8.897 1.00 82.31 86 LEU A C 1
ATOM 658 O O . LEU A 1 86 ? 5.895 -6.632 9.555 1.00 82.31 86 LEU A O 1
ATOM 662 N N . LYS A 1 87 ? 8.112 -6.311 9.433 1.00 83.88 87 LYS A N 1
ATOM 663 C CA . LYS A 1 87 ? 8.373 -6.618 10.854 1.00 83.88 87 LYS A CA 1
ATOM 664 C C . LYS A 1 87 ? 7.675 -5.646 11.803 1.00 83.88 87 LYS A C 1
ATOM 666 O O . LYS A 1 87 ? 7.110 -6.066 12.809 1.00 83.88 87 LYS A O 1
ATOM 671 N N . GLN A 1 88 ? 7.709 -4.348 11.498 1.00 81.38 88 GLN A N 1
ATOM 672 C CA . GLN A 1 88 ? 6.957 -3.351 12.264 1.00 81.38 88 GLN A CA 1
ATOM 673 C C . GLN A 1 88 ? 5.450 -3.613 12.172 1.00 81.38 88 GLN A C 1
ATOM 675 O O . GLN A 1 88 ? 4.734 -3.499 13.164 1.00 81.38 88 GLN A O 1
ATOM 680 N N . GLY A 1 89 ? 4.983 -3.992 10.987 1.00 76.25 89 GLY A N 1
ATOM 681 C CA . GLY A 1 89 ? 3.599 -4.332 10.729 1.00 76.25 89 GLY A CA 1
ATOM 682 C C . GLY A 1 89 ? 3.110 -5.553 11.491 1.00 76.25 89 GLY A C 1
ATOM 683 O O . GLY A 1 89 ? 2.026 -5.508 12.059 1.00 76.25 89 GLY A O 1
ATOM 684 N N . ASP A 1 90 ? 3.918 -6.607 11.567 1.00 75.31 90 ASP A N 1
ATOM 685 C CA . ASP A 1 90 ? 3.577 -7.809 12.326 1.00 75.31 90 ASP A CA 1
ATOM 686 C C . ASP A 1 90 ? 3.395 -7.469 13.819 1.00 75.31 90 ASP A C 1
ATOM 688 O O . ASP A 1 90 ? 2.419 -7.902 14.425 1.00 75.31 90 ASP A O 1
ATOM 692 N N . LYS A 1 91 ? 4.222 -6.573 14.380 1.00 81.00 91 LYS A N 1
ATOM 693 C CA . LYS A 1 91 ? 4.039 -6.060 15.750 1.00 81.00 91 LYS A CA 1
ATOM 694 C C . LYS A 1 91 ? 2.717 -5.299 15.925 1.00 81.00 91 LYS A C 1
ATOM 696 O O . LYS A 1 91 ? 2.006 -5.508 16.901 1.00 81.00 91 LYS A O 1
ATOM 701 N N . ILE A 1 92 ? 2.371 -4.433 14.971 1.00 76.56 92 ILE A N 1
ATOM 702 C CA . ILE A 1 92 ? 1.095 -3.699 14.977 1.00 76.56 92 ILE A CA 1
ATOM 703 C C . ILE A 1 92 ? -0.095 -4.673 14.924 1.00 76.56 92 ILE A C 1
ATOM 705 O O . ILE A 1 92 ? -1.086 -4.498 15.634 1.00 76.56 92 ILE A O 1
ATOM 709 N N . ILE A 1 93 ? 0.009 -5.716 14.097 1.00 71.44 93 ILE A N 1
ATOM 710 C CA . ILE A 1 93 ? -1.011 -6.760 13.960 1.00 71.44 93 ILE A CA 1
ATOM 711 C C . ILE A 1 93 ? -1.149 -7.564 15.262 1.00 71.44 93 ILE A C 1
ATOM 713 O O . ILE A 1 93 ? -2.270 -7.889 15.652 1.00 71.44 93 ILE A O 1
ATOM 717 N N . GLU A 1 94 ? -0.047 -7.856 15.957 1.00 74.69 94 GLU A N 1
ATOM 718 C CA . GLU A 1 94 ? -0.051 -8.527 17.265 1.00 74.69 94 GLU A CA 1
ATOM 719 C C . GLU A 1 94 ? -0.688 -7.672 18.372 1.00 74.69 94 GLU A C 1
ATOM 721 O O . GLU A 1 94 ? -1.383 -8.204 19.240 1.00 74.69 94 GLU A O 1
ATOM 726 N N . GLU A 1 95 ? -0.501 -6.351 18.329 1.00 74.38 95 GLU A N 1
ATOM 727 C CA . GLU A 1 95 ? -1.079 -5.411 19.296 1.00 74.38 95 GLU A CA 1
ATOM 728 C C . GLU A 1 95 ? -2.574 -5.139 19.035 1.00 74.38 95 GLU A C 1
ATOM 730 O O . GLU A 1 95 ? -3.323 -4.857 19.974 1.00 74.38 95 GLU A O 1
ATOM 735 N N . LEU A 1 96 ? -3.075 -5.280 17.800 1.00 70.00 96 LEU A N 1
ATOM 736 C CA . LEU A 1 96 ? -4.463 -4.915 17.482 1.00 70.00 96 LEU A CA 1
ATOM 737 C C . LEU A 1 96 ? -5.542 -5.689 18.262 1.00 70.00 96 LEU A C 1
ATOM 739 O O . LEU A 1 96 ? -6.486 -5.061 18.746 1.00 70.00 96 LEU A O 1
ATOM 743 N N . PRO A 1 97 ? -5.447 -7.017 18.464 1.00 68.00 97 PRO A N 1
ATOM 744 C CA . PRO A 1 97 ? -6.375 -7.743 19.327 1.00 68.00 97 PRO A CA 1
ATOM 745 C C . PRO A 1 97 ? -6.427 -7.211 20.765 1.00 68.00 97 PRO A C 1
ATOM 747 O O . PRO A 1 97 ? -7.440 -7.403 21.430 1.00 68.00 97 PRO A O 1
ATOM 750 N N . THR A 1 98 ? -5.360 -6.554 21.236 1.00 68.81 98 THR A N 1
ATOM 751 C CA . THR A 1 98 ? -5.302 -5.901 22.555 1.00 68.81 98 THR A CA 1
ATOM 752 C C . THR A 1 98 ? -5.834 -4.465 22.544 1.00 68.81 98 THR A C 1
ATOM 754 O O . THR A 1 98 ? -6.126 -3.915 23.594 1.00 68.81 98 THR A O 1
ATOM 757 N N . LEU A 1 99 ? -6.008 -3.846 21.376 1.00 66.88 99 LEU A N 1
ATOM 758 C CA . LEU A 1 99 ? -6.758 -2.591 21.240 1.00 66.88 99 LEU A CA 1
ATOM 759 C C . LEU A 1 99 ? -8.262 -2.865 21.129 1.00 66.88 99 LEU A C 1
ATOM 761 O O . LEU A 1 99 ? -9.085 -2.118 21.650 1.00 66.88 99 LEU A O 1
ATOM 765 N N . ILE A 1 100 ? -8.617 -3.984 20.497 1.00 66.88 100 ILE A N 1
ATOM 766 C CA . ILE A 1 100 ? -9.978 -4.522 20.426 1.00 66.88 100 ILE A CA 1
ATOM 767 C C . ILE A 1 100 ? -10.206 -5.455 21.636 1.00 66.88 100 ILE A C 1
ATOM 769 O O . ILE A 1 100 ? -10.444 -6.660 21.499 1.00 66.88 100 ILE A O 1
ATOM 773 N N . THR A 1 101 ? -10.054 -4.905 22.841 1.00 68.50 101 THR A N 1
ATOM 774 C CA . THR A 1 101 ? -10.173 -5.639 24.109 1.00 68.50 101 THR A CA 1
ATOM 775 C C . THR A 1 101 ? -11.613 -5.909 24.525 1.00 68.50 101 THR A C 1
ATOM 777 O O . THR A 1 101 ? -12.579 -5.296 24.059 1.00 68.50 101 THR A O 1
ATOM 780 N N . GLU A 1 102 ? -11.737 -6.794 25.514 1.00 65.31 102 GLU A N 1
ATOM 781 C CA . GLU A 1 102 ? -12.909 -6.854 26.388 1.00 65.31 102 GLU A CA 1
ATOM 782 C C . GLU A 1 102 ? -13.217 -5.485 27.018 1.00 65.31 102 GLU A C 1
ATOM 784 O O . GLU A 1 102 ? -14.384 -5.174 27.204 1.00 65.31 102 GLU A O 1
ATOM 789 N N . GLU A 1 103 ? -12.220 -4.626 27.268 1.00 66.69 103 GLU A N 1
ATOM 790 C CA . GLU A 1 103 ? -12.431 -3.271 27.799 1.00 66.69 103 GLU A CA 1
ATOM 791 C C . GLU A 1 103 ? -13.152 -2.348 26.814 1.00 66.69 103 GLU A C 1
ATOM 793 O O . GLU A 1 103 ? -14.085 -1.664 27.224 1.00 66.69 103 GLU A O 1
ATOM 798 N N . PHE A 1 104 ? -12.793 -2.350 25.523 1.00 73.44 104 PHE A N 1
ATOM 799 C CA . PHE A 1 104 ? -13.548 -1.586 24.521 1.00 73.44 104 PHE A CA 1
ATOM 800 C C . PHE A 1 104 ? -14.992 -2.091 24.417 1.00 73.44 104 PHE A C 1
ATOM 802 O O . PHE A 1 104 ? -15.934 -1.302 24.401 1.00 73.44 104 PHE A O 1
ATOM 809 N N . THR A 1 105 ? -15.168 -3.416 24.410 1.00 73.06 105 THR A N 1
ATOM 810 C CA . THR A 1 105 ? -16.496 -4.050 24.359 1.00 73.06 105 THR A CA 1
ATOM 811 C C . THR A 1 105 ? -17.331 -3.670 25.584 1.00 73.06 105 THR A C 1
ATOM 813 O O . THR A 1 105 ? -18.456 -3.196 25.446 1.00 73.06 105 THR A O 1
ATOM 816 N N . LYS A 1 106 ? -16.742 -3.757 26.778 1.00 74.44 106 LYS A N 1
ATOM 817 C CA . LYS A 1 106 ? -17.367 -3.371 28.043 1.00 74.44 106 LYS A CA 1
ATOM 818 C C . LYS A 1 106 ? -17.702 -1.881 28.085 1.00 74.44 106 LYS A C 1
ATOM 820 O O . LYS A 1 106 ? -18.753 -1.500 28.582 1.00 74.44 106 LYS A O 1
ATOM 825 N N . LEU A 1 107 ? -16.842 -1.029 27.532 1.00 73.94 107 LEU A N 1
ATOM 826 C CA . LEU A 1 107 ? -17.076 0.410 27.470 1.00 73.94 107 LEU A CA 1
ATOM 827 C C . LEU A 1 107 ? -18.253 0.756 26.538 1.00 73.94 107 LEU A C 1
ATOM 829 O O . LEU A 1 107 ? -19.050 1.637 26.864 1.00 73.94 107 LEU A O 1
ATOM 833 N N . ILE A 1 108 ? -18.414 0.031 25.425 1.00 72.81 108 ILE A N 1
ATOM 834 C CA . ILE A 1 108 ? -19.587 0.133 24.542 1.00 72.81 108 ILE A CA 1
ATOM 835 C C . ILE A 1 108 ? -20.863 -0.348 25.255 1.00 72.81 108 ILE A C 1
ATOM 837 O O . ILE A 1 108 ? -21.880 0.345 25.209 1.00 72.81 108 ILE A O 1
ATOM 841 N N . GLU A 1 109 ? -20.812 -1.479 25.963 1.00 75.25 109 GLU A N 1
ATOM 842 C CA . GLU A 1 109 ? -21.939 -2.001 26.756 1.00 75.25 109 GLU A CA 1
ATOM 843 C C . GLU A 1 109 ? -22.353 -1.041 27.887 1.00 75.25 109 GLU A C 1
ATOM 845 O O . GLU A 1 109 ? -23.543 -0.810 28.130 1.00 75.25 109 GLU A O 1
ATOM 850 N N . GLU A 1 110 ? -21.382 -0.417 28.558 1.00 74.62 110 GLU A N 1
ATOM 851 C CA . GLU A 1 110 ? -21.633 0.604 29.577 1.00 74.62 110 GLU A CA 1
ATOM 852 C C . GLU A 1 110 ? -22.305 1.850 28.987 1.00 74.62 110 GLU A C 1
ATOM 854 O O . GLU A 1 110 ? -23.200 2.420 29.615 1.00 74.62 110 GLU A O 1
ATOM 859 N N . ILE A 1 111 ? -21.899 2.282 27.788 1.00 70.69 111 ILE A N 1
ATOM 860 C CA . ILE A 1 111 ? -22.556 3.385 27.075 1.00 70.69 111 ILE A CA 1
ATOM 861 C C . ILE A 1 111 ? -23.987 3.010 26.702 1.00 70.69 111 ILE A C 1
ATOM 863 O O . ILE A 1 111 ? -24.887 3.823 26.911 1.00 70.69 111 ILE A O 1
ATOM 867 N N . TYR A 1 112 ? -24.208 1.797 26.199 1.00 70.31 112 TYR A N 1
ATOM 868 C CA . TYR A 1 112 ? -25.540 1.310 25.856 1.00 70.31 112 TYR A CA 1
ATOM 869 C C . TYR A 1 112 ? -26.479 1.333 27.069 1.00 70.31 112 TYR A C 1
ATOM 871 O O . TYR A 1 112 ? -27.559 1.919 27.011 1.00 70.31 112 TYR A O 1
ATOM 879 N N . THR A 1 113 ? -26.013 0.809 28.205 1.00 72.56 113 THR A N 1
ATOM 880 C CA . THR A 1 113 ? -26.768 0.818 29.469 1.00 72.56 113 THR A CA 1
ATOM 881 C C . THR A 1 113 ? -27.102 2.248 29.907 1.00 72.56 113 THR A C 1
ATOM 883 O O . THR A 1 113 ? -28.242 2.559 30.240 1.00 72.56 113 THR A O 1
ATOM 886 N N . LEU A 1 114 ? -26.128 3.165 29.839 1.00 67.62 114 LEU A N 1
ATOM 887 C CA . LEU A 1 114 ? -26.330 4.576 30.191 1.00 67.62 114 LEU A CA 1
ATOM 888 C C . LEU A 1 114 ? -27.313 5.302 29.264 1.00 67.62 114 LEU A C 1
ATOM 890 O O . LEU A 1 114 ? -27.996 6.232 29.702 1.00 67.62 114 LEU A O 1
ATOM 894 N N . VAL A 1 115 ? -27.347 4.916 27.991 1.00 64.88 115 VAL A N 1
ATOM 895 C CA . VAL A 1 115 ? -28.262 5.456 26.985 1.00 64.88 115 VAL A CA 1
ATOM 896 C C . VAL A 1 115 ? -29.702 5.011 27.260 1.00 64.88 115 VAL A C 1
ATOM 898 O O . VAL A 1 115 ? -30.607 5.853 27.185 1.00 64.88 115 VAL A O 1
ATOM 901 N N . ASP A 1 116 ? -29.908 3.743 27.625 1.00 65.94 116 ASP A N 1
ATOM 902 C CA . ASP A 1 116 ? -31.234 3.183 27.915 1.00 65.94 116 ASP A CA 1
ATOM 903 C C . ASP A 1 116 ? -31.798 3.692 29.258 1.00 65.94 116 ASP A C 1
ATOM 905 O O . ASP A 1 116 ? -32.889 4.283 29.299 1.00 65.94 116 ASP A O 1
ATOM 909 N N . ASP A 1 117 ? -30.997 3.607 30.331 1.00 61.62 117 ASP A N 1
ATOM 910 C CA . ASP A 1 117 ? -31.375 3.999 31.701 1.00 61.62 117 ASP A CA 1
ATOM 911 C C . ASP A 1 117 ? -31.791 5.469 31.811 1.00 61.62 117 ASP A C 1
ATOM 913 O O . ASP A 1 117 ? -32.711 5.823 32.550 1.00 61.62 117 ASP A O 1
ATOM 917 N N . LYS A 1 118 ? -31.113 6.361 31.080 1.00 59.44 118 LYS A N 1
ATOM 918 C CA . LYS A 1 118 ? -31.371 7.807 31.156 1.00 59.44 118 LYS A CA 1
ATOM 919 C C . LYS A 1 118 ? -32.377 8.308 30.120 1.00 59.44 118 LYS A C 1
ATOM 921 O O . LYS A 1 118 ? -32.604 9.516 30.053 1.00 59.44 118 LYS A O 1
ATOM 926 N N . HIS A 1 119 ? -32.954 7.422 29.301 1.00 57.00 119 HIS A N 1
ATOM 927 C CA . HIS A 1 119 ? -33.837 7.777 28.179 1.00 57.00 119 HIS A CA 1
ATOM 928 C C . HIS A 1 119 ? -33.262 8.888 27.282 1.00 57.00 119 HIS A C 1
ATOM 930 O O . HIS A 1 119 ? -34.009 9.663 26.684 1.00 57.00 119 HIS A O 1
ATOM 936 N N . ILE A 1 120 ? -31.929 8.970 27.172 1.00 55.19 120 ILE A N 1
ATOM 937 C CA . ILE A 1 120 ? -31.245 10.036 26.421 1.00 55.19 120 ILE A CA 1
ATOM 938 C C . ILE A 1 120 ? -31.584 9.937 24.926 1.00 55.19 120 ILE A C 1
ATOM 940 O O . ILE A 1 120 ? -31.561 10.947 24.230 1.00 55.19 120 ILE A O 1
ATOM 944 N N . VAL A 1 121 ? -31.942 8.739 24.444 1.00 51.19 121 VAL A N 1
ATOM 945 C CA . VAL A 1 121 ? -32.080 8.435 23.009 1.00 51.19 121 VAL A CA 1
ATOM 946 C C . VAL A 1 121 ? -33.492 7.973 22.614 1.00 51.19 121 VAL A C 1
ATOM 948 O O . VAL A 1 121 ? -33.784 7.864 21.430 1.00 51.19 121 VAL A O 1
ATOM 951 N N . LYS A 1 122 ? -34.450 7.822 23.548 1.00 48.56 122 LYS A N 1
ATOM 952 C CA . LYS A 1 122 ? -35.828 7.380 23.210 1.00 48.56 122 LYS A CA 1
ATOM 953 C C . LYS A 1 122 ? -36.625 8.353 22.317 1.00 48.56 122 LYS A C 1
ATOM 955 O O . LYS A 1 122 ? -37.771 8.060 21.989 1.00 48.56 122 LYS A O 1
ATOM 960 N N . LYS A 1 123 ? -36.058 9.502 21.926 1.00 49.28 123 LYS A N 1
ATOM 961 C CA . LYS A 1 123 ? -36.713 10.475 21.037 1.00 49.28 123 LYS A CA 1
ATOM 962 C C . LYS A 1 123 ? -35.965 10.841 19.755 1.00 49.28 123 LYS A C 1
ATOM 964 O O . LYS A 1 123 ? -36.632 11.369 18.876 1.00 49.28 123 LYS A O 1
ATOM 969 N N . ASP A 1 124 ? -34.676 10.535 19.601 1.00 50.03 124 ASP A N 1
ATOM 970 C CA . ASP A 1 124 ? -33.910 10.971 18.426 1.00 50.03 124 ASP A CA 1
ATOM 971 C C . ASP A 1 124 ? -32.982 9.873 17.881 1.00 50.03 124 ASP A C 1
ATOM 973 O O . ASP A 1 124 ? -32.132 9.338 18.585 1.00 50.03 124 ASP A O 1
ATOM 977 N N . VAL A 1 125 ? -33.195 9.571 16.596 1.00 50.41 125 VAL A N 1
ATOM 978 C CA . VAL A 1 125 ? -32.307 8.971 15.582 1.00 50.41 125 VAL A CA 1
ATOM 979 C C . VAL A 1 125 ? -31.050 8.257 16.113 1.00 50.41 125 VAL A C 1
ATOM 981 O O . VAL A 1 125 ? -30.023 8.889 16.354 1.00 50.41 125 VAL A O 1
ATOM 984 N N . GLY A 1 126 ? -31.077 6.919 16.153 1.00 56.81 126 GLY A N 1
ATOM 985 C CA . GLY A 1 126 ? -29.845 6.115 16.152 1.00 56.81 126 GLY A CA 1
ATOM 986 C C . GLY A 1 126 ? -29.764 4.945 17.130 1.00 56.81 126 GLY A C 1
ATOM 987 O O . GLY A 1 126 ? -28.817 4.178 17.006 1.00 56.81 126 GLY A O 1
ATOM 988 N N . SER A 1 127 ? -30.722 4.756 18.047 1.00 58.84 127 SER A N 1
ATOM 989 C CA . SER A 1 127 ? -30.718 3.604 18.974 1.00 58.84 127 SER A CA 1
ATOM 990 C C . SER A 1 127 ? -30.712 2.261 18.241 1.00 58.84 127 SER A C 1
ATOM 992 O O . SER A 1 127 ? -29.888 1.411 18.554 1.00 58.84 127 SER A O 1
ATOM 994 N N . GLU A 1 128 ? -31.534 2.119 17.198 1.00 66.25 128 GLU A N 1
ATOM 995 C CA . GLU A 1 128 ? -31.575 0.916 16.352 1.00 66.25 128 GLU A CA 1
ATOM 996 C C . GLU A 1 128 ? -30.220 0.635 15.685 1.00 66.25 128 GLU A C 1
ATOM 998 O O . GLU A 1 128 ? -29.800 -0.511 15.605 1.00 66.25 128 GLU A O 1
ATOM 1003 N N . LYS A 1 129 ? -29.487 1.680 15.273 1.00 66.88 129 LYS A N 1
ATOM 1004 C CA . LYS A 1 129 ? -28.151 1.533 14.673 1.00 66.88 129 LYS A CA 1
ATOM 1005 C C . LYS A 1 129 ? -27.077 1.172 15.697 1.00 66.88 129 LYS A C 1
ATOM 1007 O O . LYS A 1 129 ? -26.109 0.508 15.344 1.00 66.88 129 LYS A O 1
ATOM 1012 N N . ILE A 1 130 ? -27.221 1.615 16.947 1.00 65.38 130 ILE A N 1
ATOM 1013 C CA . ILE A 1 130 ? -26.331 1.208 18.043 1.00 65.38 130 ILE A CA 1
ATOM 1014 C C . ILE A 1 130 ? -26.585 -0.255 18.393 1.00 65.38 130 ILE A C 1
ATOM 1016 O O . ILE A 1 130 ? -25.628 -1.007 18.529 1.00 65.38 130 ILE A O 1
ATOM 1020 N N . GLU A 1 131 ? -27.848 -0.669 18.502 1.00 68.31 131 GLU A N 1
ATOM 1021 C CA . GLU A 1 131 ? -28.215 -2.070 18.734 1.00 68.31 131 GLU A CA 1
ATOM 1022 C C . GLU A 1 131 ? -27.735 -2.971 17.593 1.00 68.31 131 GLU A C 1
ATOM 1024 O O . GLU A 1 131 ? -27.100 -3.995 17.846 1.00 68.31 131 GLU A O 1
ATOM 1029 N N . GLU A 1 132 ? -27.958 -2.560 16.341 1.00 73.00 132 GLU A N 1
ATOM 1030 C CA . GLU A 1 132 ? -27.452 -3.252 15.156 1.00 73.00 132 GLU A CA 1
ATOM 1031 C C . GLU A 1 132 ? -25.927 -3.385 15.225 1.00 73.00 132 GLU A C 1
ATOM 1033 O O . GLU A 1 132 ? -25.412 -4.500 15.145 1.00 73.00 132 GLU A O 1
ATOM 1038 N N . PHE A 1 133 ? -25.207 -2.290 15.486 1.00 68.56 133 PHE A N 1
ATOM 1039 C CA . PHE A 1 133 ? -23.752 -2.304 15.612 1.00 68.56 133 PHE A CA 1
ATOM 1040 C C . PHE A 1 133 ? -23.264 -3.208 16.751 1.00 68.56 133 PHE A C 1
ATOM 1042 O O . PHE A 1 133 ? -22.370 -4.022 16.545 1.00 68.56 133 PHE A O 1
ATOM 1049 N N . ILE A 1 134 ? -23.853 -3.119 17.947 1.00 68.50 134 ILE A N 1
ATOM 1050 C CA . ILE A 1 134 ? -23.492 -3.974 19.090 1.00 68.50 134 ILE A CA 1
ATOM 1051 C C . ILE A 1 134 ? -23.738 -5.448 18.753 1.00 68.50 134 ILE A C 1
ATOM 1053 O O . ILE A 1 134 ? -22.926 -6.304 19.103 1.00 68.50 134 ILE A O 1
ATOM 1057 N N . SER A 1 135 ? -24.821 -5.754 18.035 1.00 71.81 135 SER A N 1
ATOM 1058 C CA . SER A 1 135 ? -25.148 -7.124 17.636 1.00 71.81 135 SER A CA 1
ATOM 1059 C C . SER A 1 135 ? -24.176 -7.696 16.595 1.00 71.81 135 SER A C 1
ATOM 1061 O O . SER A 1 135 ? -23.859 -8.888 16.636 1.00 71.81 135 SER A O 1
ATOM 1063 N N . THR A 1 136 ? -23.661 -6.866 15.680 1.00 72.62 136 THR A N 1
ATOM 1064 C CA . THR A 1 136 ? -22.721 -7.288 14.629 1.00 72.62 136 THR A CA 1
ATOM 1065 C C . THR A 1 136 ? -21.257 -7.204 15.065 1.00 72.62 136 THR A C 1
ATOM 1067 O O . THR A 1 136 ? -20.414 -7.925 14.521 1.00 72.62 136 THR A O 1
ATOM 1070 N N . TRP A 1 137 ? -20.950 -6.416 16.097 1.00 71.94 137 TRP A N 1
ATOM 1071 C CA . TRP A 1 137 ? -19.602 -6.162 16.603 1.00 71.94 137 TRP A CA 1
ATOM 1072 C C . TRP A 1 137 ? -18.801 -7.435 16.935 1.00 71.94 137 TRP A C 1
ATOM 1074 O O . TRP A 1 137 ? -17.690 -7.579 16.416 1.00 71.94 137 TRP A O 1
ATOM 1084 N N . PRO A 1 138 ? -19.326 -8.432 17.681 1.00 71.25 138 PRO A N 1
ATOM 1085 C CA . PRO A 1 138 ? -18.586 -9.667 17.956 1.00 71.25 138 PRO A CA 1
ATOM 1086 C C . PRO A 1 138 ? -18.215 -10.449 16.689 1.00 71.25 138 PRO A C 1
ATOM 1088 O O . PRO A 1 138 ? -17.145 -11.064 16.617 1.00 71.25 138 PRO A O 1
ATOM 1091 N N . LYS A 1 139 ? -19.091 -10.423 15.674 1.00 74.44 139 LYS A N 1
ATOM 1092 C CA . LYS A 1 139 ? -18.846 -11.064 14.378 1.00 74.44 139 LYS A CA 1
ATOM 1093 C C . LYS A 1 139 ? -17.751 -10.320 13.613 1.00 74.44 139 LYS A C 1
ATOM 1095 O O . LYS A 1 139 ? -16.806 -10.974 13.174 1.00 74.44 139 LYS A O 1
ATOM 1100 N N . GLY A 1 140 ? -17.827 -8.989 13.546 1.00 69.06 140 GLY A N 1
ATOM 1101 C CA . GLY A 1 140 ? -16.791 -8.141 12.949 1.00 69.06 140 GLY A CA 1
ATOM 1102 C C . GLY A 1 140 ? -15.421 -8.388 13.584 1.00 69.06 140 GLY A C 1
ATOM 1103 O O . GLY A 1 140 ? -14.470 -8.728 12.884 1.00 69.06 140 GLY A O 1
ATOM 1104 N N . ILE A 1 141 ? -15.335 -8.380 14.922 1.00 68.00 141 ILE A N 1
ATOM 1105 C CA . ILE A 1 141 ? -14.101 -8.710 15.659 1.00 68.00 141 ILE A CA 1
ATOM 1106 C C . ILE A 1 141 ? -13.551 -10.080 15.255 1.00 68.00 141 ILE A C 1
ATOM 1108 O O . ILE A 1 141 ? -12.343 -10.240 15.073 1.00 68.00 141 ILE A O 1
ATOM 1112 N N . LYS A 1 142 ? -14.411 -11.098 15.160 1.00 74.00 142 LYS A N 1
ATOM 1113 C CA . LYS A 1 142 ? -13.982 -12.457 14.817 1.00 74.00 142 LYS A CA 1
ATOM 1114 C C . LYS A 1 142 ? -13.435 -12.536 13.391 1.00 74.00 142 LYS A C 1
ATOM 1116 O O . LYS A 1 142 ? -12.421 -13.201 13.183 1.00 74.00 142 LYS A O 1
ATOM 1121 N N . GLU A 1 143 ? -14.084 -11.874 12.438 1.00 72.44 143 GLU A N 1
ATOM 1122 C CA . GLU A 1 143 ? -13.646 -11.811 11.038 1.00 72.44 143 GLU A CA 1
ATOM 1123 C C . GLU A 1 143 ? -12.295 -11.108 10.918 1.00 72.44 143 GLU A C 1
ATOM 1125 O O . GLU A 1 143 ? -11.361 -11.655 10.340 1.00 72.44 143 GLU A O 1
ATOM 1130 N N . ILE A 1 144 ? -12.147 -9.973 11.588 1.00 67.25 144 ILE A N 1
ATOM 1131 C CA . ILE A 1 144 ? -10.910 -9.197 11.672 1.00 67.25 144 ILE A CA 1
ATOM 1132 C C . ILE A 1 144 ? -9.770 -9.998 12.303 1.00 67.25 144 ILE A C 1
ATOM 1134 O O . ILE A 1 144 ? -8.679 -10.078 11.744 1.00 67.25 144 ILE A O 1
ATOM 1138 N N . LYS A 1 145 ? -10.025 -10.670 13.436 1.00 68.62 145 LYS A N 1
ATOM 1139 C CA . LYS A 1 145 ? -9.057 -11.598 14.043 1.00 68.62 145 LYS A CA 1
ATOM 1140 C C . LYS A 1 145 ? -8.677 -12.721 13.071 1.00 68.62 145 LYS A C 1
ATOM 1142 O O . LYS A 1 145 ? -7.546 -13.196 13.116 1.00 68.62 145 LYS A O 1
ATOM 1147 N N . GLY A 1 146 ? -9.595 -13.152 12.205 1.00 69.56 146 GLY A N 1
ATOM 1148 C CA . GLY A 1 146 ? -9.330 -14.099 11.120 1.00 69.56 146 GLY A CA 1
ATOM 1149 C C . GLY A 1 146 ? -8.386 -13.533 10.057 1.00 69.56 146 GLY A C 1
ATOM 1150 O O . GLY A 1 146 ? -7.390 -14.179 9.733 1.00 69.56 146 GLY A O 1
ATOM 1151 N N . ILE A 1 147 ? -8.649 -12.308 9.596 1.00 65.69 147 ILE A N 1
ATOM 1152 C CA . ILE A 1 147 ? -7.798 -11.575 8.646 1.00 65.69 147 ILE A CA 1
ATOM 1153 C C . ILE A 1 147 ? -6.389 -11.387 9.227 1.00 65.69 147 ILE A C 1
ATOM 1155 O O . ILE A 1 147 ? -5.405 -11.575 8.524 1.00 65.69 147 ILE A O 1
ATOM 1159 N N . PHE A 1 148 ? -6.253 -11.121 10.529 1.00 64.06 148 PHE A N 1
ATOM 1160 C CA . PHE A 1 148 ? -4.936 -10.977 11.166 1.00 64.06 148 PHE A CA 1
ATOM 1161 C C . PHE A 1 148 ? -4.191 -12.280 11.403 1.00 64.06 148 PHE A C 1
ATOM 1163 O O . PHE A 1 148 ? -2.966 -12.293 11.355 1.00 64.06 148 PHE A O 1
ATOM 1170 N N . LYS A 1 149 ? -4.899 -13.387 11.645 1.00 65.75 149 LYS A N 1
ATOM 1171 C CA . LYS A 1 149 ? -4.268 -14.714 11.735 1.00 65.75 149 LYS A CA 1
ATOM 1172 C C . LYS A 1 149 ? -3.717 -15.179 10.394 1.00 65.75 149 LYS A C 1
ATOM 1174 O O . LYS A 1 149 ? -2.808 -16.004 10.362 1.00 65.75 149 LYS A O 1
ATOM 1179 N N . ASN A 1 150 ? -4.270 -14.668 9.300 1.00 64.31 150 ASN A N 1
ATOM 1180 C CA . ASN A 1 150 ? -3.760 -14.904 7.966 1.00 64.31 150 ASN A CA 1
ATOM 1181 C C . ASN A 1 150 ? -3.789 -13.597 7.162 1.00 64.31 150 ASN A C 1
ATOM 1183 O O . ASN A 1 150 ? -4.686 -13.412 6.338 1.00 64.31 150 ASN A O 1
ATOM 1187 N N . PRO A 1 151 ? -2.801 -12.705 7.345 1.00 51.56 151 PRO A N 1
ATOM 1188 C CA . PRO A 1 151 ? -2.758 -11.423 6.645 1.00 51.56 151 PRO A CA 1
ATOM 1189 C C . PRO A 1 151 ? -2.460 -11.574 5.142 1.00 51.56 151 PRO A C 1
ATOM 1191 O O . PRO A 1 151 ? -2.372 -10.582 4.424 1.00 51.56 151 PRO A O 1
ATOM 1194 N N . LEU A 1 152 ? -2.289 -12.812 4.655 1.00 48.72 152 LEU A N 1
ATOM 1195 C CA . LEU A 1 152 ? -2.269 -13.168 3.234 1.00 48.72 152 LEU A CA 1
ATOM 1196 C C . LEU A 1 152 ? -3.666 -13.501 2.685 1.00 48.72 152 LEU A C 1
ATOM 1198 O O . LEU A 1 152 ? -3.808 -13.666 1.473 1.00 48.72 152 LEU A O 1
ATOM 1202 N N . SER A 1 153 ? -4.688 -13.617 3.541 1.00 55.19 153 SER A N 1
ATOM 1203 C CA . SER A 1 153 ? -6.076 -13.713 3.094 1.00 55.19 153 SER A CA 1
ATOM 1204 C C . SER A 1 153 ? -6.457 -12.386 2.440 1.00 55.19 153 SER A C 1
ATOM 1206 O O . SER A 1 153 ? -6.513 -11.335 3.073 1.00 55.19 153 SER A O 1
ATOM 1208 N N . GLN A 1 154 ? -6.603 -12.427 1.118 1.00 54.53 154 GLN A N 1
ATOM 1209 C CA . GLN A 1 154 ? -6.950 -11.289 0.275 1.00 54.53 154 GLN A CA 1
ATOM 1210 C C . GLN A 1 154 ? -8.417 -10.906 0.487 1.00 54.53 154 GLN A C 1
ATOM 1212 O O . GLN A 1 154 ? -9.248 -11.108 -0.391 1.00 54.53 154 GLN A O 1
ATOM 1217 N N . GLU A 1 155 ? -8.755 -10.373 1.657 1.00 65.25 155 GLU A N 1
ATOM 1218 C CA . GLU A 1 155 ? -10.115 -9.916 1.951 1.00 65.25 155 GLU A CA 1
ATOM 1219 C C . GLU A 1 155 ? -10.154 -8.403 2.238 1.00 65.25 155 GLU A C 1
ATOM 1221 O O . GLU A 1 155 ? -10.656 -7.988 3.287 1.00 65.25 155 GLU A O 1
ATOM 1226 N N . PRO A 1 156 ? -9.637 -7.551 1.322 1.00 64.81 156 PRO A N 1
ATOM 1227 C CA . PRO A 1 156 ? -9.680 -6.097 1.486 1.00 64.81 156 PRO A CA 1
ATOM 1228 C C . PRO A 1 156 ? -11.117 -5.586 1.656 1.00 64.81 156 PRO A C 1
ATOM 1230 O O . PRO A 1 156 ? -11.345 -4.634 2.398 1.00 64.81 156 PRO A O 1
ATOM 1233 N N . ASP A 1 157 ? -12.099 -6.269 1.062 1.00 71.94 157 ASP A N 1
ATOM 1234 C CA . ASP A 1 157 ? -13.518 -5.933 1.195 1.00 71.94 157 ASP A CA 1
ATOM 1235 C C . ASP A 1 157 ? -14.026 -6.050 2.636 1.00 71.94 157 ASP A C 1
ATOM 1237 O O . ASP A 1 157 ? -14.833 -5.232 3.074 1.00 71.94 157 ASP A O 1
ATOM 1241 N N . LYS A 1 158 ? -13.525 -7.021 3.411 1.00 74.12 158 LYS A N 1
ATOM 1242 C CA . LYS A 1 158 ? -13.932 -7.193 4.813 1.00 74.12 158 LYS A CA 1
ATOM 1243 C C . LYS A 1 158 ? -13.311 -6.137 5.722 1.00 74.12 158 LYS A C 1
ATOM 1245 O O . LYS A 1 158 ? -13.989 -5.631 6.612 1.00 74.12 158 LYS A O 1
ATOM 1250 N N . LEU A 1 159 ? -12.051 -5.764 5.474 1.00 74.12 159 LEU A N 1
ATOM 1251 C CA . LEU A 1 159 ? -11.411 -4.642 6.171 1.00 74.12 159 LEU A CA 1
ATOM 1252 C C . LEU A 1 159 ? -12.149 -3.328 5.887 1.00 74.12 159 LEU A C 1
ATOM 12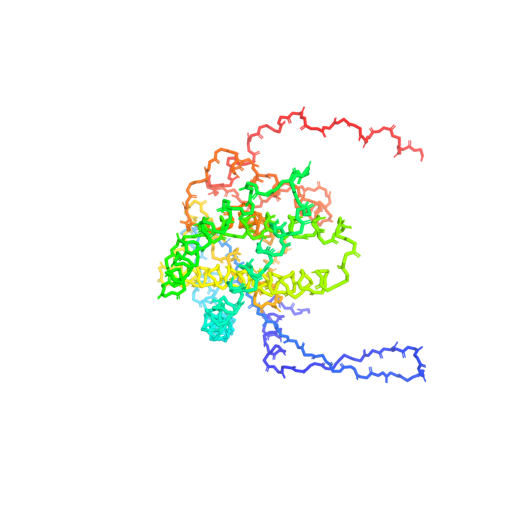54 O O . LEU A 1 159 ? -12.456 -2.591 6.820 1.00 74.12 159 LEU A O 1
ATOM 1258 N N . LYS A 1 160 ? -12.503 -3.072 4.622 1.00 76.12 160 LYS A N 1
ATOM 1259 C CA . LYS A 1 160 ? -13.282 -1.890 4.224 1.00 76.12 160 LYS A CA 1
ATOM 1260 C C . LYS A 1 160 ? -14.676 -1.856 4.841 1.00 76.12 160 LYS A C 1
ATOM 1262 O O . LYS A 1 160 ? -15.109 -0.801 5.299 1.00 76.12 160 LYS A O 1
ATOM 1267 N N . ALA A 1 161 ? -15.377 -2.990 4.855 1.00 78.88 161 ALA A N 1
ATOM 1268 C CA . ALA A 1 161 ? -16.688 -3.088 5.489 1.00 78.88 161 ALA A CA 1
ATOM 1269 C C . ALA A 1 161 ? -16.600 -2.714 6.975 1.00 78.88 161 ALA A C 1
ATOM 1271 O O . ALA A 1 161 ? -17.358 -1.871 7.447 1.00 78.88 161 ALA A O 1
ATOM 1272 N N . PHE A 1 162 ? -15.597 -3.235 7.683 1.00 78.12 162 PHE A N 1
ATOM 1273 C CA . PHE A 1 162 ? -15.406 -2.902 9.089 1.00 78.12 162 PHE A CA 1
ATOM 1274 C C . PHE A 1 162 ? -15.013 -1.437 9.336 1.00 78.12 162 PHE A C 1
ATOM 1276 O O . PHE A 1 162 ? -15.496 -0.817 10.282 1.00 78.12 162 PHE A O 1
ATOM 1283 N N . GLU A 1 163 ? -14.165 -0.846 8.492 1.00 80.62 163 GLU A N 1
ATOM 1284 C CA . GLU A 1 163 ? -13.842 0.586 8.578 1.00 80.62 163 GLU A CA 1
ATOM 1285 C C . GLU A 1 163 ? -15.065 1.478 8.347 1.00 80.62 163 GLU A C 1
ATOM 1287 O O . GLU A 1 163 ? -15.209 2.525 8.993 1.00 80.62 163 GLU A O 1
ATOM 1292 N N . SER A 1 164 ? -15.957 1.063 7.444 1.00 83.25 164 SER A N 1
ATOM 1293 C CA . SER A 1 164 ? -17.247 1.714 7.227 1.00 83.25 164 SER A CA 1
ATOM 1294 C C . SER A 1 164 ? -18.116 1.629 8.484 1.00 83.25 164 SER A C 1
ATOM 1296 O O . SER A 1 164 ? -18.623 2.658 8.938 1.00 83.25 164 SER A O 1
ATOM 1298 N N . ASP A 1 165 ? -18.219 0.450 9.101 1.00 80.69 165 ASP A N 1
ATOM 1299 C CA . ASP A 1 165 ? -18.981 0.247 10.339 1.00 80.69 165 ASP A CA 1
ATOM 1300 C C . ASP A 1 165 ? -18.424 1.093 11.495 1.00 80.69 165 ASP A C 1
ATOM 1302 O O . ASP A 1 165 ? -19.179 1.780 12.186 1.00 80.69 165 ASP A O 1
ATOM 1306 N N . LEU A 1 166 ? -17.097 1.133 11.667 1.00 81.44 166 LEU A N 1
ATOM 1307 C CA . LEU A 1 166 ? -16.435 1.988 12.660 1.00 81.44 166 LEU A CA 1
ATOM 1308 C C . LEU A 1 166 ? -16.683 3.478 12.413 1.00 81.44 166 LEU A C 1
ATOM 1310 O O . LEU A 1 166 ? -16.890 4.234 13.361 1.00 81.44 166 LEU A O 1
ATOM 1314 N N . SER A 1 167 ? -16.679 3.913 11.152 1.00 85.25 167 SER A N 1
ATOM 1315 C CA . SER A 1 167 ? -16.975 5.306 10.793 1.00 85.25 167 SER A CA 1
ATOM 1316 C C . SER A 1 167 ? -18.443 5.658 11.064 1.00 85.25 167 SER A C 1
ATOM 1318 O O . SER A 1 167 ? -18.749 6.764 11.525 1.00 85.25 167 SER A O 1
ATOM 1320 N N . GLY A 1 168 ? -19.349 4.702 10.840 1.00 81.81 168 GLY A N 1
ATOM 1321 C CA . GLY A 1 168 ? -20.753 4.791 11.232 1.00 81.81 168 GLY A CA 1
ATOM 1322 C C . GLY A 1 168 ? -20.911 4.941 12.745 1.00 81.81 168 GLY A C 1
ATOM 1323 O O . GLY A 1 168 ? -21.562 5.886 13.197 1.00 81.81 168 GLY A O 1
ATOM 1324 N N . LEU A 1 169 ? -20.248 4.079 13.526 1.00 78.75 169 LEU A N 1
ATOM 1325 C CA . LEU A 1 169 ? -20.220 4.165 14.987 1.00 78.75 169 LEU A CA 1
ATOM 1326 C C . LEU A 1 169 ? -19.694 5.526 15.448 1.00 78.75 169 LEU A C 1
ATOM 1328 O O . LEU A 1 169 ? -20.351 6.186 16.249 1.00 78.75 169 LEU A O 1
ATOM 1332 N N . GLN A 1 170 ? -18.544 5.968 14.934 1.00 85.75 170 GLN A N 1
ATOM 1333 C CA . GLN A 1 170 ? -17.944 7.249 15.305 1.00 85.75 170 GLN A CA 1
ATOM 1334 C C . GLN A 1 170 ? -18.942 8.400 15.121 1.00 85.75 170 GLN A C 1
ATOM 1336 O O . GLN A 1 170 ? -19.151 9.192 16.038 1.00 85.75 170 GLN A O 1
ATOM 1341 N N . THR A 1 171 ? -19.618 8.443 13.971 1.00 84.69 171 THR A N 1
ATOM 1342 C CA . THR A 1 171 ? -20.627 9.467 13.665 1.00 84.69 171 THR A CA 1
ATOM 1343 C C . THR A 1 171 ? -21.779 9.446 14.675 1.00 84.69 171 THR A C 1
ATOM 1345 O O . THR A 1 171 ? -22.214 10.495 15.155 1.00 84.69 171 THR A O 1
ATOM 1348 N N . ILE A 1 172 ? -22.271 8.256 15.030 1.00 78.56 172 ILE A N 1
ATOM 1349 C CA . ILE A 1 172 ? -23.351 8.089 16.013 1.00 78.56 172 ILE A CA 1
ATOM 1350 C C . ILE A 1 172 ? -22.896 8.559 17.400 1.00 78.56 172 ILE A C 1
ATOM 1352 O O . ILE A 1 172 ? -23.582 9.362 18.037 1.00 78.56 172 ILE A O 1
ATOM 1356 N N . LEU A 1 173 ? -21.725 8.107 17.852 1.00 80.12 173 LEU A N 1
ATOM 1357 C CA . LEU A 1 173 ? -21.157 8.467 19.151 1.00 80.12 173 LEU A CA 1
ATOM 1358 C C . LEU A 1 173 ? -20.916 9.980 19.267 1.00 80.12 173 LEU A C 1
ATOM 1360 O O . LEU A 1 173 ? -21.248 10.576 20.292 1.00 80.12 173 LEU A O 1
ATOM 1364 N N . GLU A 1 174 ? -20.406 10.626 18.214 1.00 86.19 174 GLU A N 1
ATOM 1365 C CA . GLU A 1 174 ? -20.220 12.080 18.172 1.00 86.19 174 GLU A CA 1
ATOM 1366 C C . GLU A 1 174 ? -21.545 12.841 18.296 1.00 86.19 174 GLU A C 1
ATOM 1368 O O . GLU A 1 174 ? -21.623 13.844 19.014 1.00 86.19 174 GLU A O 1
ATOM 1373 N N . ASN A 1 175 ? -22.598 12.369 17.625 1.00 81.56 175 ASN A N 1
ATOM 1374 C CA . ASN A 1 175 ? -23.922 12.985 17.696 1.00 81.56 175 ASN A CA 1
ATOM 1375 C C . ASN A 1 175 ? -24.528 12.858 19.099 1.00 81.56 175 ASN A C 1
ATOM 1377 O O . ASN A 1 175 ? -25.026 13.844 19.645 1.00 81.56 175 ASN A O 1
ATOM 1381 N N . ILE A 1 176 ? -24.419 11.688 19.734 1.00 74.50 176 ILE A N 1
ATOM 1382 C CA . ILE A 1 176 ? -24.935 11.478 21.095 1.00 74.50 176 ILE A CA 1
ATOM 1383 C C . ILE A 1 176 ? -24.139 12.299 22.112 1.00 74.50 176 ILE A C 1
ATOM 1385 O O . ILE A 1 176 ? -24.728 12.948 22.982 1.00 74.50 176 ILE A O 1
ATOM 1389 N N . LYS A 1 177 ? -22.808 12.350 21.975 1.00 83.44 177 LYS A N 1
ATOM 1390 C CA . LYS A 1 177 ? -21.945 13.193 22.813 1.00 83.44 177 LYS A CA 1
ATOM 1391 C C . LYS A 1 177 ? -22.364 14.667 22.744 1.00 83.44 177 LYS A C 1
ATOM 1393 O O . LYS A 1 177 ? -22.424 15.325 23.786 1.00 83.44 177 LYS A O 1
ATOM 1398 N N . LYS A 1 178 ? -22.671 15.185 21.546 1.00 83.69 178 LYS A N 1
ATOM 1399 C CA . LYS A 1 178 ? -23.146 16.568 21.336 1.00 83.69 178 LYS A CA 1
ATOM 1400 C C . LYS A 1 178 ? -24.499 16.823 22.006 1.00 83.69 178 LYS A C 1
ATOM 1402 O O . LYS A 1 178 ? -24.672 17.874 22.620 1.00 83.69 178 LYS A O 1
ATOM 1407 N N . SER A 1 179 ? -25.418 15.863 21.930 1.00 77.25 179 SER A N 1
ATOM 1408 C CA . SER A 1 179 ? -26.774 15.975 22.488 1.00 77.25 179 SER A CA 1
ATOM 1409 C C . SER A 1 179 ? -26.844 15.769 24.005 1.00 77.25 179 SER A C 1
ATOM 1411 O O . SER A 1 179 ? -27.764 16.265 24.659 1.00 77.25 179 SER A O 1
ATOM 1413 N N . SER A 1 180 ? -25.873 15.067 24.596 1.00 75.50 180 SER A N 1
ATOM 1414 C CA . SER A 1 180 ? -25.837 14.838 26.040 1.00 75.50 180 SER A CA 1
ATOM 1415 C C . SER A 1 180 ? -25.615 16.141 26.820 1.00 75.50 180 SER A C 1
ATOM 1417 O O . SER A 1 180 ? -24.815 16.999 26.444 1.00 75.50 180 SER A O 1
ATOM 1419 N N . LYS A 1 181 ? -26.299 16.290 27.958 1.00 79.88 181 LYS A N 1
ATOM 1420 C CA . LYS A 1 181 ? -26.071 17.384 28.925 1.00 79.88 181 LYS A CA 1
ATOM 1421 C C . LYS A 1 181 ? -25.261 16.941 30.145 1.00 79.88 181 LYS A C 1
ATOM 1423 O O . LYS A 1 181 ? -24.823 17.786 30.917 1.00 79.88 181 LYS A O 1
ATOM 1428 N N . ASP A 1 182 ? -25.049 15.638 30.307 1.00 80.38 182 ASP A N 1
ATOM 1429 C CA . ASP A 1 182 ? -24.350 15.053 31.450 1.00 80.38 182 ASP A CA 1
ATOM 1430 C C . ASP A 1 182 ? -22.849 14.938 31.153 1.00 80.38 182 ASP A C 1
ATOM 1432 O O . ASP A 1 182 ? -22.446 14.274 30.194 1.00 80.38 182 ASP A O 1
ATOM 1436 N N . SER A 1 183 ? -22.021 15.590 31.972 1.00 82.19 183 SER A N 1
ATOM 1437 C CA . SER A 1 183 ? -20.566 15.603 31.799 1.00 82.19 183 SER A CA 1
ATOM 1438 C C . SER A 1 183 ? -19.945 14.213 31.932 1.00 82.19 183 SER A C 1
ATOM 1440 O O . SER A 1 183 ? -19.113 13.852 31.110 1.00 82.19 183 SER A O 1
ATOM 1442 N N . LYS A 1 184 ? -20.414 13.379 32.869 1.00 80.00 184 LYS A N 1
ATOM 1443 C CA . LYS A 1 184 ? -19.882 12.017 33.058 1.00 80.00 184 LYS A CA 1
ATOM 1444 C C . LYS A 1 184 ? -20.169 11.129 31.855 1.00 80.00 184 LYS A C 1
ATOM 1446 O O . LYS A 1 184 ? -19.376 10.255 31.520 1.00 80.00 184 LYS A O 1
ATOM 1451 N N . VAL A 1 185 ? -21.318 11.343 31.214 1.00 75.38 185 VAL A N 1
ATOM 1452 C CA . VAL A 1 185 ? -21.664 10.652 29.969 1.00 75.38 185 VAL A CA 1
ATOM 1453 C C . VAL A 1 185 ? -20.722 11.117 28.859 1.00 75.38 185 VAL A C 1
ATOM 1455 O O . VAL A 1 185 ? -20.116 10.277 28.204 1.00 75.38 185 VAL A O 1
ATOM 1458 N N . LYS A 1 186 ? -20.518 12.431 28.692 1.00 81.81 186 LYS A N 1
ATOM 1459 C CA . LYS A 1 186 ? -19.586 12.973 27.685 1.00 81.81 186 LYS A CA 1
ATOM 1460 C C . LYS A 1 186 ? -18.165 12.435 27.827 1.00 81.81 186 LYS A C 1
ATOM 1462 O O . LYS A 1 186 ? -17.577 12.082 26.810 1.00 81.81 186 LYS A O 1
ATOM 1467 N N . ASP A 1 187 ? -17.655 12.340 29.052 1.00 85.44 187 ASP A N 1
ATOM 1468 C CA . ASP A 1 187 ? -16.306 11.832 29.321 1.00 85.44 187 ASP A CA 1
ATOM 1469 C C . ASP A 1 187 ? -16.162 10.369 28.872 1.00 85.44 187 ASP A C 1
ATOM 1471 O O . ASP A 1 187 ? -15.178 10.007 28.230 1.00 85.44 187 ASP A O 1
ATOM 1475 N N . LYS A 1 188 ? -17.179 9.529 29.118 1.00 81.50 188 LYS A N 1
ATOM 1476 C CA . LYS A 1 188 ? -17.188 8.139 28.632 1.00 81.50 188 LYS A CA 1
ATOM 1477 C C . LYS A 1 188 ? -17.249 8.040 27.106 1.00 81.50 188 LYS A C 1
ATOM 1479 O O . LYS A 1 188 ? -16.536 7.224 26.529 1.00 81.50 188 LYS A O 1
ATOM 1484 N N . PHE A 1 189 ? -18.068 8.868 26.452 1.00 82.19 189 PHE A N 1
ATOM 1485 C CA . PHE A 1 189 ? -18.106 8.925 24.986 1.00 82.19 189 PHE A CA 1
ATOM 1486 C C . PHE A 1 189 ? -16.758 9.359 24.401 1.00 82.19 189 PHE A C 1
ATOM 1488 O O . PHE A 1 189 ? -16.363 8.836 23.363 1.00 82.19 189 PHE A O 1
ATOM 1495 N N . GLU A 1 190 ? -16.036 10.267 25.064 1.00 86.50 190 GLU A N 1
ATOM 1496 C CA . GLU A 1 190 ? -14.714 10.697 24.603 1.00 86.50 190 GLU A CA 1
ATOM 1497 C C . GLU A 1 190 ? -13.693 9.561 24.614 1.00 86.50 190 GLU A C 1
ATOM 1499 O O . GLU A 1 190 ? -12.996 9.356 23.623 1.00 86.50 190 GLU A O 1
ATOM 1504 N N . LEU A 1 191 ? -13.667 8.764 25.684 1.00 84.31 191 LEU A N 1
ATOM 1505 C CA . LEU A 1 191 ? -12.784 7.598 25.785 1.00 84.31 191 LEU A CA 1
ATOM 1506 C C . LEU A 1 191 ? -13.048 6.568 24.674 1.00 84.31 191 LEU A C 1
ATOM 1508 O O . LEU A 1 191 ? -12.111 5.986 24.117 1.00 84.31 191 LEU A O 1
ATOM 1512 N N . VAL A 1 192 ? -14.319 6.353 24.314 1.00 81.00 192 VAL A N 1
ATOM 1513 C CA . VAL A 1 192 ? -14.670 5.470 23.191 1.00 81.00 192 VAL A CA 1
ATOM 1514 C C . VAL A 1 192 ? -14.255 6.072 21.859 1.00 81.00 192 VAL A C 1
ATOM 1516 O O . VAL A 1 192 ? -13.670 5.359 21.051 1.00 81.00 192 VAL A O 1
ATOM 1519 N N . LEU A 1 193 ? -14.517 7.359 21.621 1.00 85.75 193 LEU A N 1
ATOM 1520 C CA . LEU A 1 193 ? -14.113 8.025 20.380 1.00 85.75 193 LEU A CA 1
ATOM 1521 C C . LEU A 1 193 ? -12.591 7.989 20.189 1.00 85.75 193 LEU A C 1
ATOM 1523 O O . LEU A 1 193 ? -12.123 7.711 19.086 1.00 85.75 193 LEU A O 1
ATOM 1527 N N . GLU A 1 194 ? -11.816 8.179 21.260 1.00 87.19 194 GLU A N 1
ATOM 1528 C CA . GLU A 1 194 ? -10.357 8.036 21.229 1.00 87.19 194 GLU A CA 1
ATOM 1529 C C . GLU A 1 194 ? -9.943 6.603 20.855 1.00 87.19 194 GLU A C 1
ATOM 1531 O O . GLU A 1 194 ? -9.057 6.397 20.023 1.00 87.19 194 GLU A O 1
ATOM 1536 N N . SER A 1 195 ? -10.616 5.602 21.426 1.00 82.94 195 SER A N 1
ATOM 1537 C CA . SER A 1 195 ? -10.353 4.189 21.135 1.00 82.94 195 SER A CA 1
ATOM 1538 C C . SER A 1 195 ? -10.716 3.816 19.694 1.00 82.94 195 SER A C 1
ATOM 1540 O O . SER A 1 195 ? -9.925 3.166 19.014 1.00 82.94 195 SER A O 1
ATOM 1542 N N . VAL A 1 196 ? -11.862 4.286 19.189 1.00 83.00 196 VAL A N 1
ATOM 1543 C CA . VAL A 1 196 ? -12.273 4.121 17.785 1.00 83.00 196 VAL A CA 1
ATOM 1544 C C . VAL A 1 196 ? -11.245 4.754 16.848 1.00 83.00 196 VAL A C 1
ATOM 1546 O O . VAL A 1 196 ? -10.838 4.118 15.877 1.00 83.00 196 VAL A O 1
ATOM 1549 N N . GLY A 1 197 ? -10.766 5.963 17.162 1.00 85.81 197 GLY A N 1
ATOM 1550 C CA . GLY A 1 197 ? -9.719 6.634 16.389 1.00 85.81 197 GLY A CA 1
ATOM 1551 C C . GLY A 1 197 ? -8.413 5.838 16.345 1.00 85.81 197 GLY A C 1
ATOM 1552 O O . GLY A 1 197 ? -7.829 5.674 15.273 1.00 85.81 197 GLY A O 1
ATOM 1553 N N . LYS A 1 198 ? -7.981 5.272 17.482 1.00 84.44 198 LYS A N 1
ATOM 1554 C CA . LYS A 1 198 ? -6.807 4.384 17.539 1.00 84.44 198 LYS A CA 1
ATOM 1555 C C . LYS A 1 198 ? -6.993 3.159 16.649 1.00 84.44 198 LYS A C 1
ATOM 1557 O O . LYS A 1 198 ? -6.135 2.910 15.808 1.00 84.44 198 LYS A O 1
ATOM 1562 N N . ILE A 1 199 ? -8.120 2.452 16.780 1.00 81.38 199 ILE A N 1
ATOM 1563 C CA . ILE A 1 199 ? -8.425 1.260 15.972 1.00 81.38 199 ILE A CA 1
ATOM 1564 C C . ILE A 1 199 ? -8.396 1.605 14.479 1.00 81.38 199 ILE A C 1
ATOM 1566 O O . ILE A 1 199 ? -7.764 0.891 13.704 1.00 81.38 199 ILE A O 1
ATOM 1570 N N . LYS A 1 200 ? -9.018 2.719 14.077 1.00 84.38 200 LYS A N 1
ATOM 1571 C CA . LYS A 1 200 ? -9.086 3.152 12.677 1.00 84.38 200 LYS A CA 1
ATOM 1572 C C . LYS A 1 200 ? -7.704 3.437 12.084 1.00 84.38 200 LYS A C 1
ATOM 1574 O O . LYS A 1 200 ? -7.359 2.859 11.060 1.00 84.38 200 LYS A O 1
ATOM 1579 N N . ASN A 1 201 ? -6.874 4.216 12.780 1.00 84.56 201 ASN A N 1
ATOM 1580 C CA . ASN A 1 201 ? -5.493 4.481 12.354 1.00 84.56 201 ASN A CA 1
ATOM 1581 C C . ASN A 1 201 ? -4.680 3.187 12.204 1.00 84.56 201 ASN A C 1
ATOM 1583 O O . ASN A 1 201 ? -3.819 3.058 11.327 1.00 84.56 201 ASN A O 1
ATOM 1587 N N . THR A 1 202 ? -4.928 2.213 13.081 1.00 81.00 202 THR A N 1
ATOM 1588 C CA . THR A 1 202 ? -4.224 0.941 12.995 1.00 81.00 202 THR A CA 1
ATOM 1589 C C . THR A 1 202 ? -4.731 0.074 11.841 1.00 81.00 202 THR A C 1
ATOM 1591 O O . THR A 1 202 ? -3.914 -0.546 11.167 1.00 81.00 202 THR A O 1
ATOM 1594 N N . LEU A 1 203 ? -6.035 0.066 11.546 1.00 79.81 203 LEU A N 1
ATOM 1595 C CA . LEU A 1 203 ? -6.582 -0.615 10.365 1.00 79.81 203 LEU A CA 1
ATOM 1596 C C . LEU A 1 203 ? -6.009 -0.047 9.065 1.00 79.81 203 LEU A C 1
ATOM 1598 O O . LEU A 1 203 ? -5.527 -0.823 8.242 1.00 79.81 203 LEU A O 1
ATOM 1602 N N . GLU A 1 204 ? -5.945 1.281 8.934 1.00 82.56 204 GLU A N 1
ATOM 1603 C CA . GLU A 1 204 ? -5.312 1.951 7.789 1.00 82.56 204 GLU A CA 1
ATOM 1604 C C . GLU A 1 204 ? -3.843 1.514 7.630 1.00 82.56 204 GLU A C 1
ATOM 1606 O O . GLU A 1 204 ? -3.375 1.205 6.529 1.00 82.56 204 GLU A O 1
ATOM 1611 N N . SER A 1 205 ? -3.117 1.404 8.748 1.00 82.31 205 SER A N 1
ATOM 1612 C CA . SER A 1 205 ? -1.740 0.895 8.757 1.00 82.31 205 SER A CA 1
ATOM 1613 C C . SER A 1 205 ? -1.664 -0.560 8.282 1.00 82.31 205 SER A C 1
ATOM 1615 O O . SER A 1 205 ? -0.802 -0.899 7.468 1.00 82.31 205 SER A O 1
ATOM 1617 N N . VAL A 1 206 ? -2.580 -1.426 8.733 1.00 79.12 206 VAL A N 1
ATOM 1618 C CA . VAL A 1 206 ? -2.640 -2.828 8.292 1.00 79.12 206 VAL A CA 1
ATOM 1619 C C . VAL A 1 206 ? -2.971 -2.932 6.804 1.00 79.12 206 VAL A C 1
ATOM 1621 O O . VAL A 1 206 ? -2.317 -3.695 6.092 1.00 79.12 206 VAL A O 1
ATOM 1624 N N . GLN A 1 207 ? -3.921 -2.146 6.298 1.00 80.31 207 GLN A N 1
ATOM 1625 C CA . GLN A 1 207 ? -4.236 -2.110 4.869 1.00 80.31 207 GLN A CA 1
ATOM 1626 C C . GLN A 1 207 ? -3.013 -1.719 4.035 1.00 80.31 207 GLN A C 1
ATOM 1628 O O . GLN A 1 207 ? -2.672 -2.413 3.073 1.00 80.31 207 GLN A O 1
ATOM 1633 N N . LYS A 1 208 ? -2.291 -0.662 4.440 1.00 85.12 208 LYS A N 1
ATOM 1634 C CA . LYS A 1 208 ? -1.039 -0.251 3.786 1.00 85.12 208 LYS A CA 1
ATOM 1635 C C . LYS A 1 208 ? -0.031 -1.407 3.748 1.00 85.12 208 LYS A C 1
ATOM 1637 O O . LYS A 1 208 ? 0.585 -1.645 2.712 1.00 85.12 208 LYS A O 1
ATOM 1642 N N . LEU A 1 209 ? 0.107 -2.166 4.836 1.00 83.50 209 LEU A N 1
ATOM 1643 C CA . LEU A 1 209 ? 1.022 -3.313 4.918 1.00 83.50 209 LEU A CA 1
ATOM 1644 C C . LEU A 1 209 ? 0.619 -4.473 4.002 1.00 83.50 209 LEU A C 1
ATOM 1646 O O . LEU A 1 209 ? 1.486 -5.064 3.353 1.00 83.50 209 LEU A O 1
ATOM 1650 N N . VAL A 1 210 ? -0.677 -4.780 3.905 1.00 81.62 210 VAL A N 1
ATOM 1651 C CA . VAL A 1 210 ? -1.196 -5.794 2.971 1.00 81.62 210 VAL A CA 1
ATOM 1652 C C . VAL A 1 210 ? -0.844 -5.413 1.531 1.00 81.62 210 VAL A C 1
ATOM 1654 O O . VAL A 1 210 ? -0.331 -6.242 0.772 1.00 81.62 210 VAL A O 1
ATOM 1657 N N . LEU A 1 211 ? -1.034 -4.142 1.172 1.00 87.88 211 LEU A N 1
ATOM 1658 C CA . LEU A 1 211 ? -0.717 -3.628 -0.158 1.00 87.88 211 LEU A CA 1
ATOM 1659 C C . LEU A 1 211 ? 0.796 -3.621 -0.437 1.00 87.88 211 LEU A C 1
ATOM 1661 O O . LEU A 1 211 ? 1.219 -4.069 -1.504 1.00 87.88 211 LEU A O 1
ATOM 1665 N N . ILE A 1 212 ? 1.630 -3.205 0.525 1.00 89.44 212 ILE A N 1
ATOM 1666 C CA . ILE A 1 212 ? 3.101 -3.287 0.431 1.00 89.44 212 ILE A CA 1
ATOM 1667 C C . ILE A 1 212 ? 3.544 -4.733 0.184 1.00 89.44 212 ILE A C 1
ATOM 1669 O O . ILE A 1 212 ? 4.338 -4.992 -0.724 1.00 89.44 212 ILE A O 1
ATOM 1673 N N . ARG A 1 213 ? 3.002 -5.691 0.946 1.00 86.25 213 ARG A N 1
ATOM 1674 C CA . ARG A 1 213 ? 3.318 -7.119 0.801 1.00 86.25 213 ARG A CA 1
ATOM 1675 C C . ARG A 1 213 ? 2.903 -7.642 -0.578 1.00 86.25 213 ARG A C 1
ATOM 1677 O O . ARG A 1 213 ? 3.668 -8.377 -1.206 1.00 86.25 213 ARG A O 1
ATOM 1684 N N . LYS A 1 214 ? 1.733 -7.232 -1.085 1.00 89.62 214 LYS A N 1
ATOM 1685 C CA . LYS A 1 214 ? 1.262 -7.593 -2.432 1.00 89.62 214 LYS A CA 1
ATOM 1686 C C . LYS A 1 214 ? 2.153 -7.003 -3.530 1.00 89.62 214 LYS A C 1
ATOM 1688 O O . LYS A 1 214 ? 2.539 -7.753 -4.427 1.00 89.62 214 LYS A O 1
ATOM 1693 N N . LEU A 1 215 ? 2.548 -5.728 -3.440 1.00 92.94 215 LEU A N 1
ATOM 1694 C CA . LEU A 1 215 ? 3.500 -5.118 -4.380 1.00 92.94 215 LEU A CA 1
ATOM 1695 C C . LEU A 1 215 ? 4.844 -5.840 -4.368 1.00 92.94 215 LEU A C 1
ATOM 1697 O O . LEU A 1 215 ? 5.338 -6.210 -5.429 1.00 92.94 215 LEU A O 1
ATOM 1701 N N . ALA A 1 216 ? 5.418 -6.079 -3.186 1.00 90.50 216 ALA A N 1
ATOM 1702 C CA . ALA A 1 216 ? 6.700 -6.763 -3.053 1.00 90.50 216 ALA A CA 1
ATOM 1703 C C . ALA A 1 216 ? 6.656 -8.171 -3.668 1.00 90.50 216 ALA A C 1
ATOM 1705 O O . ALA A 1 216 ? 7.567 -8.556 -4.402 1.00 90.50 216 ALA A O 1
ATOM 1706 N N . ARG A 1 217 ? 5.566 -8.922 -3.447 1.00 90.38 217 ARG A N 1
ATOM 1707 C CA . ARG A 1 217 ? 5.334 -10.219 -4.101 1.00 90.38 217 ARG A CA 1
ATOM 1708 C C . ARG A 1 217 ? 5.306 -10.083 -5.624 1.00 90.38 217 ARG A C 1
ATOM 1710 O O . ARG A 1 217 ? 6.025 -10.817 -6.295 1.00 90.38 217 ARG A O 1
ATOM 1717 N N . GLN A 1 218 ? 4.506 -9.163 -6.165 1.00 93.38 218 GLN A N 1
ATOM 1718 C CA . GLN A 1 218 ? 4.377 -8.973 -7.615 1.00 93.38 218 GLN A CA 1
ATOM 1719 C C . GLN A 1 218 ? 5.701 -8.542 -8.258 1.00 93.38 218 GLN A C 1
ATOM 1721 O O . GLN A 1 218 ? 6.075 -9.075 -9.296 1.00 93.38 218 GLN A O 1
ATOM 1726 N N . ILE A 1 219 ? 6.443 -7.629 -7.626 1.00 91.44 219 ILE A N 1
ATOM 1727 C CA . ILE A 1 219 ? 7.770 -7.181 -8.076 1.00 91.44 219 ILE A CA 1
ATOM 1728 C C . ILE A 1 219 ? 8.747 -8.358 -8.114 1.00 91.44 219 ILE A C 1
ATOM 1730 O O . ILE A 1 219 ? 9.416 -8.567 -9.126 1.00 91.44 219 ILE A O 1
ATOM 1734 N N . ASN A 1 220 ? 8.801 -9.157 -7.044 1.00 87.69 220 ASN A N 1
ATOM 1735 C CA . ASN A 1 220 ? 9.650 -10.345 -6.996 1.00 87.69 220 ASN A CA 1
ATOM 1736 C C . ASN A 1 220 ? 9.260 -11.359 -8.074 1.00 87.69 220 ASN A C 1
ATOM 1738 O O . ASN A 1 220 ? 10.134 -11.875 -8.763 1.00 87.69 220 ASN A O 1
ATOM 1742 N N . GLN A 1 221 ? 7.966 -11.604 -8.270 1.00 90.25 221 GLN A N 1
ATOM 1743 C CA . GLN A 1 221 ? 7.482 -12.508 -9.309 1.00 90.25 221 GLN A CA 1
ATOM 1744 C C . GLN A 1 221 ? 7.891 -12.028 -10.709 1.00 90.25 221 GLN A C 1
ATOM 1746 O O . GLN A 1 221 ? 8.541 -12.770 -11.443 1.00 90.25 221 GLN A O 1
ATOM 1751 N N . ILE A 1 222 ? 7.602 -10.765 -11.045 1.00 89.00 222 ILE A N 1
ATOM 1752 C CA . ILE A 1 222 ? 7.965 -10.160 -12.334 1.00 89.00 222 ILE A CA 1
ATOM 1753 C C . ILE A 1 222 ? 9.479 -10.249 -12.574 1.00 89.00 222 ILE A C 1
ATOM 1755 O O . ILE A 1 222 ? 9.919 -10.513 -13.696 1.00 89.00 222 ILE A O 1
ATOM 1759 N N . TRP A 1 223 ? 10.281 -10.030 -11.529 1.00 84.81 223 TRP A N 1
ATOM 1760 C CA . TRP A 1 223 ? 11.736 -10.126 -11.596 1.00 84.81 223 TRP A CA 1
ATOM 1761 C C . TRP A 1 223 ? 12.222 -11.550 -11.882 1.00 84.81 223 TRP A C 1
ATOM 1763 O O . TRP A 1 223 ? 12.999 -11.744 -12.816 1.00 84.81 223 TRP A O 1
ATOM 1773 N N . GLN A 1 224 ? 11.753 -12.537 -11.111 1.00 86.44 224 GLN A N 1
ATOM 1774 C CA . GLN A 1 224 ? 12.156 -13.942 -11.252 1.00 86.44 224 GLN A CA 1
ATOM 1775 C C . GLN A 1 224 ? 11.742 -14.521 -12.608 1.00 86.44 224 GLN A C 1
ATOM 1777 O O . GLN A 1 224 ? 12.530 -15.193 -13.269 1.00 86.44 224 GLN A O 1
ATOM 1782 N N . GLU A 1 225 ? 10.529 -14.203 -13.057 1.00 88.25 225 GLU A N 1
ATOM 1783 C CA . GLU A 1 225 ? 10.001 -14.628 -14.357 1.00 88.25 225 GLU A CA 1
ATOM 1784 C C . GLU A 1 225 ? 10.603 -13.841 -15.527 1.00 88.25 225 GLU A C 1
ATOM 1786 O O . GLU A 1 225 ? 10.385 -14.187 -16.688 1.00 88.25 225 GLU A O 1
ATOM 1791 N N . LYS A 1 226 ? 11.334 -12.755 -15.241 1.00 84.44 226 LYS A N 1
ATOM 1792 C CA . LYS A 1 226 ? 11.828 -11.793 -16.233 1.00 84.44 226 LYS A CA 1
ATOM 1793 C C . LYS A 1 226 ? 10.721 -11.255 -17.145 1.00 84.44 226 LYS A C 1
ATOM 1795 O O . LYS A 1 226 ? 10.992 -10.798 -18.255 1.00 84.44 226 LYS A O 1
ATOM 1800 N N . SER A 1 227 ? 9.470 -11.245 -16.681 1.00 84.00 227 SER A N 1
ATOM 1801 C CA . SER A 1 227 ? 8.313 -10.847 -17.492 1.00 84.00 227 SER A CA 1
ATOM 1802 C C . SER A 1 227 ? 8.311 -9.350 -17.824 1.00 84.00 227 SER A C 1
ATOM 1804 O O . SER A 1 227 ? 7.681 -8.937 -18.799 1.00 84.00 227 SER A O 1
ATOM 1806 N N . TYR A 1 228 ? 9.116 -8.552 -17.107 1.00 80.94 228 TYR A N 1
ATOM 1807 C CA . TYR A 1 228 ? 9.448 -7.163 -17.446 1.00 80.94 228 TYR A CA 1
ATOM 1808 C C . TYR A 1 228 ? 10.194 -7.011 -18.786 1.00 80.94 228 TYR A C 1
ATOM 1810 O O . TYR A 1 228 ? 10.249 -5.911 -19.335 1.00 80.94 228 TYR A O 1
ATOM 1818 N N . GLN A 1 229 ? 10.776 -8.092 -19.319 1.00 78.62 229 GLN A N 1
ATOM 1819 C CA . GLN A 1 229 ? 11.432 -8.109 -20.629 1.00 78.62 229 GLN A CA 1
ATOM 1820 C C . GLN A 1 229 ? 10.443 -8.300 -21.782 1.00 78.62 229 GLN A C 1
ATOM 1822 O O . GLN A 1 229 ? 10.848 -8.262 -22.939 1.00 78.62 229 GLN A O 1
ATOM 1827 N N . SER A 1 230 ? 9.158 -8.503 -21.488 1.00 74.62 230 SER A N 1
ATOM 1828 C CA . SER A 1 230 ? 8.084 -8.659 -22.467 1.00 74.62 230 SER A CA 1
ATOM 1829 C C . SER A 1 230 ? 7.055 -7.541 -22.309 1.00 74.62 230 SER A C 1
ATOM 1831 O O . SER A 1 230 ? 6.784 -7.099 -21.194 1.00 74.62 230 SER A O 1
ATOM 1833 N N . MET A 1 231 ? 6.476 -7.073 -23.420 1.00 67.12 231 MET A N 1
ATOM 1834 C CA . MET A 1 231 ? 5.487 -5.989 -23.364 1.00 67.12 231 MET A CA 1
ATOM 1835 C C . MET A 1 231 ? 4.188 -6.428 -22.679 1.00 67.12 231 MET A C 1
ATOM 1837 O O . MET A 1 231 ? 3.649 -5.671 -21.878 1.00 67.12 231 MET A O 1
ATOM 1841 N N . GLY A 1 232 ? 3.711 -7.647 -22.960 1.00 76.75 232 GLY A N 1
ATOM 1842 C CA . GLY A 1 232 ? 2.422 -8.129 -22.457 1.00 76.75 232 GLY A CA 1
ATOM 1843 C C . GLY A 1 232 ? 1.283 -7.133 -22.712 1.00 76.75 232 GLY A C 1
ATOM 1844 O O . GLY A 1 232 ? 1.297 -6.409 -23.711 1.00 76.75 232 GLY A O 1
ATOM 1845 N N . ASN A 1 233 ? 0.328 -7.080 -21.783 1.00 81.19 233 ASN A N 1
ATOM 1846 C CA . ASN A 1 233 ? -0.734 -6.065 -21.764 1.00 81.19 233 ASN A CA 1
ATOM 1847 C C . ASN A 1 233 ? -0.333 -4.832 -20.936 1.00 81.19 233 ASN A C 1
ATOM 1849 O O . ASN A 1 233 ? -0.964 -3.782 -21.032 1.00 81.19 233 ASN A O 1
ATOM 1853 N N . GLU A 1 234 ? 0.722 -4.948 -20.124 1.00 85.56 234 GLU A N 1
ATOM 1854 C CA . GLU A 1 234 ? 1.172 -3.903 -19.206 1.00 85.56 234 GLU A CA 1
ATOM 1855 C C . GLU A 1 234 ? 2.698 -3.672 -19.316 1.00 85.56 234 GLU A C 1
ATOM 1857 O O . GLU A 1 234 ? 3.470 -4.149 -18.481 1.00 85.56 234 GLU A O 1
ATOM 1862 N N . PRO A 1 235 ? 3.182 -2.900 -20.308 1.00 82.50 235 PRO A N 1
ATOM 1863 C CA . PRO A 1 235 ? 4.622 -2.748 -20.570 1.00 82.50 235 PRO A CA 1
ATOM 1864 C C . PRO A 1 235 ? 5.423 -2.119 -19.419 1.00 82.50 235 PRO A C 1
ATOM 1866 O O . PRO A 1 235 ? 6.637 -2.300 -19.327 1.00 82.50 235 PRO A O 1
ATOM 1869 N N . TYR A 1 236 ? 4.750 -1.380 -18.535 1.00 86.06 236 TYR A N 1
ATOM 1870 C CA . TYR A 1 236 ? 5.345 -0.676 -17.397 1.00 86.06 236 TYR A CA 1
ATOM 1871 C C . TYR A 1 236 ? 5.084 -1.369 -16.051 1.00 86.06 236 TYR A C 1
ATOM 1873 O O . TYR A 1 236 ? 5.350 -0.771 -15.010 1.00 86.06 236 TYR A O 1
ATOM 1881 N N . LYS A 1 237 ? 4.644 -2.639 -16.053 1.00 89.69 237 LYS A N 1
ATOM 1882 C CA . LYS A 1 237 ? 4.239 -3.386 -14.846 1.00 89.69 237 LYS A CA 1
ATOM 1883 C C . LYS A 1 237 ? 5.250 -3.358 -13.698 1.00 89.69 237 LYS A C 1
ATOM 1885 O O . LYS A 1 237 ? 4.867 -3.210 -12.541 1.00 89.69 237 LYS A O 1
ATOM 1890 N N . MET A 1 238 ? 6.537 -3.508 -14.012 1.00 88.62 238 MET A N 1
ATOM 1891 C CA . MET A 1 238 ? 7.619 -3.515 -13.026 1.00 88.62 238 MET A CA 1
ATOM 1892 C C . MET A 1 238 ? 7.913 -2.104 -12.502 1.00 88.62 238 MET A C 1
ATOM 1894 O O . MET A 1 238 ? 7.825 -1.884 -11.292 1.00 88.62 238 MET A O 1
ATOM 1898 N N . PRO A 1 239 ? 8.248 -1.123 -13.367 1.00 87.50 239 PRO A N 1
ATOM 1899 C CA . PRO A 1 239 ? 8.633 0.192 -12.880 1.00 87.50 239 PRO A CA 1
ATOM 1900 C C . PRO A 1 239 ? 7.490 0.967 -12.208 1.00 87.50 239 PRO A C 1
ATOM 1902 O O . PRO A 1 239 ? 7.765 1.693 -11.256 1.00 87.50 239 PRO A O 1
ATOM 1905 N N . SER A 1 240 ? 6.226 0.803 -12.626 1.00 91.88 240 SER A N 1
ATOM 1906 C CA . SER A 1 240 ? 5.087 1.461 -11.961 1.00 91.88 240 SER A CA 1
ATOM 1907 C C . SER A 1 240 ? 4.897 0.952 -10.527 1.00 91.88 240 SER A C 1
ATOM 1909 O O . SER A 1 240 ? 4.727 1.744 -9.600 1.00 91.88 240 SER A O 1
ATOM 1911 N N . ARG A 1 241 ? 5.017 -0.366 -10.319 1.00 93.50 241 ARG A N 1
ATOM 1912 C CA . ARG A 1 241 ? 4.938 -0.999 -8.994 1.00 93.50 241 ARG A CA 1
ATOM 1913 C C . ARG A 1 241 ? 6.099 -0.598 -8.094 1.00 93.50 241 ARG A C 1
ATOM 1915 O O . ARG A 1 241 ? 5.876 -0.338 -6.917 1.00 93.50 241 ARG A O 1
ATOM 1922 N N . LEU A 1 242 ? 7.316 -0.497 -8.629 1.00 90.56 242 LEU A N 1
ATOM 1923 C CA . LEU A 1 242 ? 8.470 -0.014 -7.862 1.00 90.56 242 LEU A CA 1
ATOM 1924 C C . LEU A 1 242 ? 8.332 1.454 -7.462 1.00 90.56 242 LEU A C 1
ATOM 1926 O O . LEU A 1 242 ? 8.666 1.797 -6.329 1.00 90.56 242 LEU A O 1
ATOM 1930 N N . ALA A 1 243 ? 7.816 2.307 -8.351 1.00 88.75 243 ALA A N 1
ATOM 1931 C CA . ALA A 1 243 ? 7.531 3.702 -8.030 1.00 88.75 243 ALA A CA 1
ATOM 1932 C C . ALA A 1 243 ? 6.526 3.810 -6.871 1.00 88.75 243 ALA A C 1
ATOM 1934 O O . ALA A 1 243 ? 6.801 4.493 -5.883 1.00 88.75 243 ALA A O 1
ATOM 1935 N N . LEU A 1 244 ? 5.412 3.074 -6.953 1.00 92.38 244 LEU A N 1
ATOM 1936 C CA . LEU A 1 244 ? 4.387 3.071 -5.908 1.00 92.38 244 LEU A CA 1
ATOM 1937 C C . LEU A 1 244 ? 4.895 2.471 -4.589 1.00 92.38 244 LEU A C 1
ATOM 1939 O O . LEU A 1 244 ? 4.666 3.043 -3.526 1.00 92.38 244 LEU A O 1
ATOM 1943 N N . LEU A 1 245 ? 5.631 1.355 -4.647 1.00 92.56 245 LEU A N 1
ATOM 1944 C CA . LEU A 1 245 ? 6.212 0.729 -3.459 1.00 92.56 245 LEU A CA 1
ATOM 1945 C C . LEU A 1 245 ? 7.191 1.678 -2.764 1.00 92.56 245 LEU A C 1
ATOM 1947 O O . LEU A 1 245 ? 7.138 1.832 -1.550 1.00 92.56 245 LEU A O 1
ATOM 1951 N N . THR A 1 246 ? 8.059 2.344 -3.527 1.00 87.50 246 THR A N 1
ATOM 1952 C CA . THR A 1 246 ? 9.025 3.304 -2.974 1.00 87.50 246 THR A CA 1
ATOM 1953 C C . THR A 1 246 ? 8.314 4.443 -2.248 1.00 87.50 246 THR A C 1
ATOM 1955 O O . THR A 1 246 ? 8.721 4.788 -1.143 1.00 87.50 246 THR A O 1
ATOM 1958 N N . TYR A 1 247 ? 7.238 4.980 -2.834 1.00 87.38 247 TYR A N 1
ATOM 1959 C CA . TYR A 1 247 ? 6.423 6.020 -2.207 1.00 87.38 247 TYR A CA 1
ATOM 1960 C C . TYR A 1 247 ? 5.831 5.560 -0.867 1.00 87.38 247 TYR A C 1
ATOM 1962 O O . TYR A 1 247 ? 5.903 6.286 0.118 1.00 87.38 247 TYR A O 1
ATOM 1970 N N . TRP A 1 248 ? 5.292 4.340 -0.790 1.00 88.06 248 TRP A N 1
ATOM 1971 C CA . TRP A 1 248 ? 4.729 3.824 0.464 1.00 88.06 248 TRP A CA 1
ATOM 1972 C C . TRP A 1 248 ? 5.757 3.451 1.526 1.00 88.06 248 TRP A C 1
ATOM 1974 O O . TRP A 1 248 ? 5.396 3.404 2.701 1.00 88.06 248 TRP A O 1
ATOM 1984 N N . LEU A 1 249 ? 7.006 3.209 1.136 1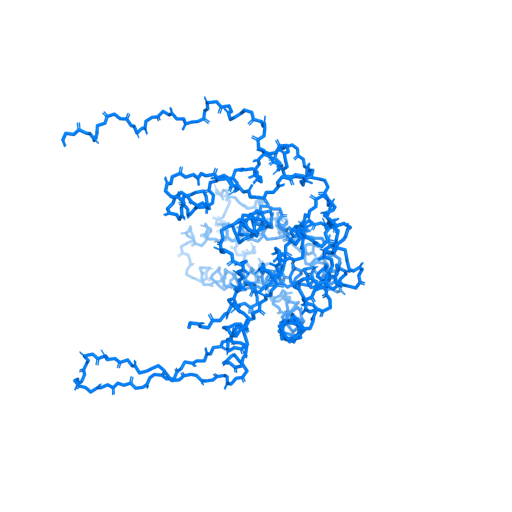.00 86.44 249 LEU A N 1
ATOM 1985 C CA . LEU A 1 249 ? 8.137 3.017 2.047 1.00 86.44 249 LEU A CA 1
ATOM 1986 C C . LEU A 1 249 ? 8.811 4.352 2.416 1.00 86.44 249 LEU A C 1
ATOM 1988 O O . LEU A 1 249 ? 10.003 4.363 2.737 1.00 86.44 249 LEU A O 1
ATOM 1992 N N . ASP A 1 250 ? 8.075 5.461 2.278 1.00 81.81 250 ASP A N 1
ATOM 1993 C CA . ASP A 1 250 ? 8.493 6.840 2.554 1.00 81.81 250 ASP A CA 1
ATOM 1994 C C . ASP A 1 250 ? 9.795 7.241 1.831 1.00 81.81 250 ASP A C 1
ATOM 1996 O O . ASP A 1 250 ? 10.587 8.061 2.293 1.00 81.81 250 ASP A O 1
ATOM 2000 N N . GLY A 1 251 ? 10.035 6.634 0.666 1.00 76.25 251 GLY A N 1
ATOM 2001 C CA . GLY A 1 251 ? 11.172 6.914 -0.197 1.00 76.25 251 GLY A CA 1
ATOM 2002 C C . GLY A 1 251 ? 10.831 7.861 -1.343 1.00 76.25 251 GLY A C 1
ATOM 2003 O O . GLY A 1 251 ? 9.681 8.014 -1.752 1.00 76.25 251 GLY A O 1
ATOM 2004 N N . VAL A 1 252 ? 11.875 8.438 -1.939 1.00 75.31 252 VAL A N 1
ATOM 2005 C CA . VAL A 1 252 ? 11.763 9.189 -3.193 1.00 75.31 252 VAL A CA 1
ATOM 2006 C C . VAL A 1 252 ? 12.171 8.286 -4.350 1.00 75.31 252 VAL A C 1
ATOM 2008 O O . VAL A 1 252 ? 13.335 7.892 -4.475 1.00 7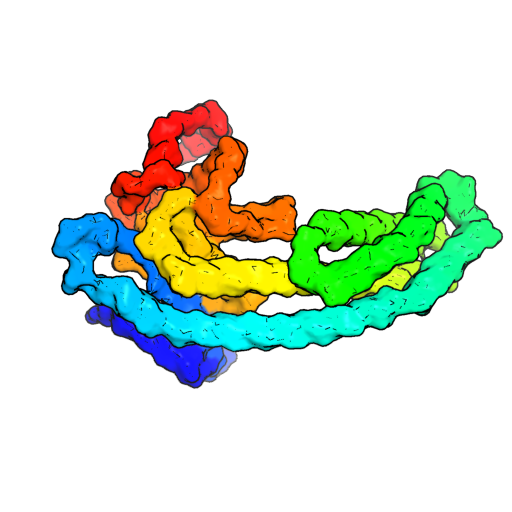5.31 252 VAL A O 1
ATOM 2011 N N . ALA A 1 253 ? 11.207 7.960 -5.207 1.00 73.25 253 ALA A N 1
ATOM 2012 C CA . ALA A 1 253 ? 11.471 7.248 -6.446 1.00 73.25 253 ALA A CA 1
ATOM 2013 C C . ALA A 1 253 ? 11.991 8.220 -7.509 1.00 73.25 253 ALA A C 1
ATOM 2015 O O . ALA A 1 253 ? 11.375 9.246 -7.789 1.00 73.25 253 ALA A O 1
ATOM 2016 N N . MET A 1 254 ? 13.122 7.875 -8.122 1.00 73.06 254 MET A N 1
ATOM 2017 C CA . MET A 1 254 ? 13.677 8.619 -9.248 1.00 73.06 254 MET A CA 1
ATOM 2018 C C . MET A 1 254 ? 13.816 7.694 -10.451 1.00 73.06 254 MET A C 1
ATOM 2020 O O . MET A 1 254 ? 14.431 6.629 -10.358 1.00 73.06 254 MET A O 1
ATOM 2024 N N . TRP A 1 255 ? 13.287 8.125 -11.593 1.00 72.50 255 TRP A N 1
ATOM 2025 C CA . TRP A 1 255 ? 13.411 7.423 -12.864 1.00 72.50 255 TRP A CA 1
ATOM 2026 C C . TRP A 1 255 ? 13.676 8.417 -13.989 1.00 72.50 255 TRP A C 1
ATOM 2028 O O . TRP A 1 255 ? 13.089 9.492 -14.045 1.00 72.50 255 TRP A O 1
ATOM 2038 N N . ASN A 1 256 ? 14.562 8.047 -14.909 1.00 66.50 256 ASN A N 1
ATOM 2039 C CA . ASN A 1 256 ? 14.874 8.857 -16.079 1.00 66.50 256 ASN A CA 1
ATOM 2040 C C . ASN A 1 256 ? 15.186 7.966 -17.279 1.00 66.50 256 ASN A C 1
ATOM 2042 O O . ASN A 1 256 ? 15.940 7.001 -17.173 1.00 66.50 256 ASN A O 1
ATOM 2046 N N . CYS A 1 257 ? 14.670 8.331 -18.451 1.00 70.06 257 CYS A N 1
ATOM 2047 C CA . CYS A 1 257 ? 15.138 7.798 -19.728 1.00 70.06 257 CYS A CA 1
ATOM 2048 C C . CYS A 1 257 ? 16.191 8.719 -20.365 1.00 70.06 257 CYS A C 1
ATOM 2050 O O . CYS A 1 257 ? 16.390 9.839 -19.906 1.00 70.06 257 CYS A O 1
ATOM 2052 N N . ARG A 1 258 ? 16.840 8.272 -21.452 1.00 61.47 258 ARG A N 1
ATOM 2053 C CA . ARG A 1 258 ? 17.929 9.016 -22.119 1.00 61.47 258 ARG A CA 1
ATOM 2054 C C . ARG A 1 258 ? 17.582 10.470 -22.456 1.00 61.47 258 ARG A C 1
ATOM 2056 O O . ARG A 1 258 ? 18.438 11.335 -22.339 1.00 61.47 258 ARG A O 1
ATOM 2063 N N . SER A 1 259 ? 16.355 10.733 -22.909 1.00 63.00 259 SER A N 1
ATOM 2064 C CA . SER A 1 259 ? 15.883 12.085 -23.238 1.00 63.00 259 SER A CA 1
ATOM 2065 C C . SER A 1 259 ? 15.048 12.730 -22.132 1.00 63.00 259 SER A C 1
ATOM 2067 O O . SER A 1 259 ? 14.698 13.895 -22.272 1.00 63.00 259 SER A O 1
ATOM 2069 N N . GLY A 1 260 ? 14.680 11.983 -21.084 1.00 62.53 260 GLY A N 1
ATOM 2070 C CA . GLY A 1 260 ? 13.767 12.431 -20.028 1.00 62.53 260 GLY A CA 1
ATOM 2071 C C . GLY A 1 260 ? 12.308 12.653 -20.458 1.00 62.53 260 GLY A C 1
ATOM 2072 O O . GLY A 1 260 ? 11.518 13.090 -19.634 1.00 62.53 260 GLY A O 1
ATOM 2073 N N . LYS A 1 261 ? 11.936 12.370 -21.717 1.00 66.94 261 LYS A N 1
ATOM 2074 C CA . LYS A 1 261 ? 10.635 12.758 -22.303 1.00 66.94 261 LYS A CA 1
ATOM 2075 C C . LYS A 1 261 ? 9.667 11.578 -22.422 1.00 66.94 261 LYS A C 1
ATOM 2077 O O . LYS A 1 261 ? 8.754 11.438 -21.619 1.00 66.94 261 LYS A O 1
ATOM 2082 N N . ASP A 1 262 ? 9.901 10.695 -23.394 1.00 69.44 262 ASP A N 1
ATOM 2083 C CA . ASP A 1 262 ? 8.931 9.673 -23.811 1.00 69.44 262 ASP A CA 1
ATOM 2084 C C . ASP A 1 262 ? 8.669 8.618 -22.726 1.00 69.44 262 ASP A C 1
ATOM 2086 O O . ASP A 1 262 ? 7.569 8.487 -22.198 1.00 69.44 262 ASP A O 1
ATOM 2090 N N . ARG A 1 263 ? 9.706 7.860 -22.353 1.00 74.25 263 ARG A N 1
ATOM 2091 C CA . ARG A 1 263 ? 9.558 6.735 -21.416 1.00 74.25 263 ARG A CA 1
ATOM 2092 C C . ARG A 1 263 ? 9.410 7.201 -19.972 1.00 74.25 263 ARG A C 1
ATOM 2094 O O . ARG A 1 263 ? 8.783 6.499 -19.189 1.00 74.25 263 ARG A O 1
ATOM 2101 N N . THR A 1 264 ? 9.994 8.357 -19.645 1.00 76.19 264 THR A N 1
ATOM 2102 C CA . THR A 1 264 ? 9.836 9.002 -18.336 1.00 76.19 264 THR A CA 1
ATOM 2103 C C . THR A 1 264 ? 8.384 9.423 -18.133 1.00 76.19 264 THR A C 1
ATOM 2105 O O . THR A 1 264 ? 7.806 9.075 -17.108 1.00 76.19 264 THR A O 1
ATOM 2108 N N . GLY A 1 265 ? 7.779 10.096 -19.120 1.00 78.12 265 GLY A N 1
ATOM 2109 C CA . GLY A 1 265 ? 6.380 10.509 -19.037 1.00 78.12 265 GLY A CA 1
ATOM 2110 C C . GLY A 1 265 ? 5.416 9.323 -19.024 1.00 78.12 265 GLY A C 1
ATOM 2111 O O . GLY A 1 265 ? 4.510 9.266 -18.201 1.00 78.12 265 GLY A O 1
ATOM 2112 N N . MET A 1 266 ? 5.657 8.310 -19.858 1.00 82.00 266 MET A N 1
ATOM 2113 C CA . MET A 1 266 ? 4.819 7.107 -19.857 1.00 82.00 266 MET A CA 1
ATOM 2114 C C . MET A 1 266 ? 4.834 6.399 -18.490 1.00 82.00 266 MET A C 1
ATOM 2116 O O . MET A 1 266 ? 3.780 6.031 -17.983 1.00 82.00 266 MET A O 1
ATOM 2120 N N . LEU A 1 267 ? 6.007 6.261 -17.859 1.00 85.25 267 LEU A N 1
ATOM 2121 C CA . LEU A 1 267 ? 6.106 5.697 -16.510 1.00 85.25 267 LEU A CA 1
ATOM 2122 C C . LEU A 1 267 ? 5.381 6.559 -15.467 1.00 85.25 267 LEU A C 1
ATOM 2124 O O . LEU A 1 267 ? 4.685 6.015 -14.617 1.00 85.25 267 LEU A O 1
ATOM 2128 N N . ASP A 1 268 ? 5.509 7.883 -15.538 1.00 86.19 268 ASP A N 1
ATOM 2129 C CA . ASP A 1 268 ? 4.785 8.793 -14.645 1.00 86.19 268 ASP A CA 1
ATOM 2130 C C . ASP A 1 268 ? 3.259 8.602 -14.742 1.00 86.19 268 ASP A C 1
ATOM 2132 O O . ASP A 1 268 ? 2.588 8.434 -13.723 1.00 86.19 268 ASP A O 1
ATOM 2136 N N . ALA A 1 269 ? 2.715 8.541 -15.960 1.00 88.56 269 ALA A N 1
ATOM 2137 C CA . ALA A 1 269 ? 1.290 8.306 -16.174 1.00 88.56 269 ALA A CA 1
ATOM 2138 C C . ALA A 1 269 ? 0.843 6.918 -15.679 1.00 88.56 269 ALA A C 1
ATOM 2140 O O . ALA A 1 269 ? -0.201 6.802 -15.039 1.00 88.56 269 ALA A O 1
ATOM 2141 N N . GLU A 1 270 ? 1.640 5.876 -15.926 1.00 90.06 270 GLU A N 1
ATOM 2142 C CA . GLU A 1 270 ? 1.372 4.506 -15.463 1.00 90.06 270 GLU A CA 1
ATOM 2143 C C . GLU A 1 270 ? 1.407 4.397 -13.931 1.00 90.06 270 GLU A C 1
ATOM 2145 O O . GLU A 1 270 ? 0.541 3.759 -13.333 1.00 90.06 270 GLU A O 1
ATOM 2150 N N . ALA A 1 271 ? 2.363 5.057 -13.272 1.00 91.56 271 ALA A N 1
ATOM 2151 C CA . ALA A 1 271 ? 2.445 5.099 -11.814 1.00 91.56 271 ALA A CA 1
ATOM 2152 C C . ALA A 1 271 ? 1.254 5.854 -11.198 1.00 91.56 271 ALA A C 1
ATOM 2154 O O . ALA A 1 271 ? 0.669 5.383 -10.223 1.00 91.56 271 ALA A O 1
ATOM 2155 N N . LYS A 1 272 ? 0.846 6.985 -11.794 1.00 92.44 272 LYS A N 1
ATOM 2156 C CA . LYS A 1 272 ? -0.343 7.745 -11.372 1.00 92.44 272 LYS A CA 1
ATOM 2157 C C . LYS A 1 272 ? -1.632 6.947 -11.563 1.00 92.44 272 LYS A C 1
ATOM 2159 O O . LYS A 1 272 ? -2.463 6.926 -10.659 1.00 92.44 272 LYS A O 1
ATOM 2164 N N . PHE A 1 273 ? -1.782 6.256 -12.693 1.00 93.94 273 PHE A N 1
ATOM 2165 C CA . PHE A 1 273 ? -2.925 5.377 -12.930 1.00 93.94 273 PHE A CA 1
ATOM 2166 C C . PHE A 1 273 ? -2.975 4.226 -11.916 1.00 93.94 273 PHE A C 1
ATOM 2168 O O . PHE A 1 273 ? -4.036 3.950 -11.362 1.00 93.94 273 PHE A O 1
ATOM 2175 N N . LEU A 1 274 ? -1.836 3.589 -11.620 1.00 94.81 274 LEU A N 1
ATOM 2176 C CA . LEU A 1 274 ? -1.772 2.535 -10.606 1.00 94.81 274 LEU A CA 1
ATOM 2177 C C . LEU A 1 274 ? -2.140 3.071 -9.213 1.00 94.81 274 LEU A C 1
ATOM 2179 O O . LEU A 1 274 ? -2.919 2.438 -8.507 1.00 94.81 274 LEU A O 1
ATOM 2183 N N . ALA A 1 275 ? -1.641 4.251 -8.835 1.00 93.81 275 ALA A N 1
ATOM 2184 C CA . ALA A 1 275 ? -2.005 4.901 -7.576 1.00 93.81 275 ALA A CA 1
ATOM 2185 C C . ALA A 1 275 ? -3.508 5.226 -7.504 1.00 93.81 275 ALA A C 1
ATOM 2187 O O . ALA A 1 275 ? -4.137 4.976 -6.476 1.00 93.81 275 ALA A O 1
ATOM 2188 N N . PHE A 1 276 ? -4.098 5.718 -8.601 1.00 94.00 276 PHE A N 1
ATOM 2189 C CA . PHE A 1 276 ? -5.545 5.914 -8.722 1.00 94.00 276 PHE A CA 1
ATOM 2190 C C . PHE A 1 276 ? -6.306 4.601 -8.526 1.00 94.00 276 PHE A C 1
ATOM 2192 O O . PHE A 1 276 ? -7.230 4.553 -7.720 1.00 94.00 276 PHE A O 1
ATOM 2199 N N . TYR A 1 277 ? -5.890 3.527 -9.202 1.00 93.19 277 TYR A N 1
ATOM 2200 C CA . TYR A 1 277 ? -6.534 2.223 -9.079 1.00 93.19 277 TYR A CA 1
ATOM 2201 C C . TYR A 1 277 ? -6.539 1.749 -7.623 1.00 93.19 277 TYR A C 1
ATOM 2203 O O . TYR A 1 277 ? -7.588 1.381 -7.098 1.00 93.19 277 TYR A O 1
ATOM 2211 N N . VAL A 1 278 ? -5.389 1.806 -6.943 1.00 91.50 278 VAL A N 1
ATOM 2212 C CA . VAL A 1 278 ? -5.320 1.408 -5.532 1.00 91.50 278 VAL A CA 1
ATOM 2213 C C . VAL A 1 278 ? -6.204 2.300 -4.668 1.00 91.50 278 VAL A C 1
ATOM 2215 O O . VAL A 1 278 ? -6.913 1.789 -3.809 1.00 91.50 278 VAL A O 1
ATOM 2218 N N . HIS A 1 279 ? -6.204 3.613 -4.889 1.00 88.81 279 HIS A N 1
ATOM 2219 C CA . HIS A 1 279 ? -7.045 4.522 -4.117 1.00 88.81 279 HIS A CA 1
ATOM 2220 C C . HIS A 1 279 ? -8.541 4.210 -4.285 1.00 88.81 279 HIS A C 1
ATOM 2222 O O . HIS A 1 279 ? -9.280 4.169 -3.305 1.00 88.81 279 HIS A O 1
ATOM 2228 N N . THR A 1 280 ? -8.988 3.945 -5.513 1.00 87.69 280 THR A N 1
ATOM 2229 C CA . THR A 1 280 ? -10.398 3.676 -5.819 1.00 87.69 280 THR A CA 1
ATOM 2230 C C . THR A 1 280 ? -10.837 2.288 -5.360 1.00 87.69 280 THR A C 1
ATOM 2232 O O . THR A 1 280 ? -11.882 2.141 -4.729 1.00 87.69 280 THR A O 1
ATOM 2235 N N . PHE A 1 281 ? -10.047 1.257 -5.655 1.00 86.56 281 PHE A N 1
ATOM 2236 C CA . PHE A 1 281 ? -10.448 -0.135 -5.444 1.00 86.56 281 PHE A CA 1
ATOM 2237 C C . PHE A 1 281 ? -9.870 -0.744 -4.167 1.00 86.56 281 PHE A C 1
ATOM 2239 O O . PHE A 1 281 ? -10.371 -1.761 -3.699 1.00 86.56 281 PHE A O 1
ATOM 2246 N N . GLY A 1 282 ? -8.906 -0.091 -3.515 1.00 84.50 282 GLY A N 1
ATOM 2247 C CA . GLY A 1 282 ? -8.224 -0.590 -2.313 1.00 84.50 282 GLY A CA 1
ATOM 2248 C C . GLY A 1 282 ? -7.411 -1.859 -2.551 1.00 84.50 282 GLY A C 1
ATOM 2249 O O . GLY A 1 282 ? -7.155 -2.596 -1.606 1.00 84.50 282 GLY A O 1
ATOM 2250 N N . ASP A 1 283 ? -7.045 -2.134 -3.802 1.00 87.38 283 ASP A N 1
ATOM 2251 C CA . ASP A 1 283 ? -6.264 -3.303 -4.181 1.00 87.38 283 ASP A CA 1
ATOM 2252 C C . ASP A 1 283 ? -5.329 -2.984 -5.352 1.00 87.38 283 ASP A C 1
ATOM 2254 O O . ASP A 1 283 ? -5.515 -2.006 -6.074 1.00 87.38 283 ASP A O 1
ATOM 2258 N N . ILE A 1 284 ? -4.311 -3.819 -5.543 1.00 90.56 284 ILE A N 1
ATOM 2259 C CA . ILE A 1 284 ? -3.361 -3.733 -6.650 1.00 90.56 284 ILE A CA 1
ATOM 2260 C C . ILE A 1 284 ? -3.756 -4.764 -7.716 1.00 90.56 284 ILE A C 1
ATOM 2262 O O . ILE A 1 284 ? -3.853 -5.953 -7.395 1.00 90.56 284 ILE A O 1
ATOM 2266 N N . PRO A 1 285 ? -3.932 -4.368 -8.989 1.00 91.81 285 PRO A N 1
ATOM 2267 C CA . PRO A 1 285 ? -4.283 -5.306 -10.044 1.00 91.81 285 PRO A CA 1
ATOM 2268 C C . PRO A 1 285 ? -3.143 -6.307 -10.273 1.00 91.81 285 PRO A C 1
ATOM 2270 O O . PRO A 1 285 ? -1.954 -5.973 -10.157 1.00 91.81 285 PRO A O 1
ATOM 2273 N N . GLU A 1 286 ? -3.489 -7.553 -10.602 1.00 91.75 286 GLU A N 1
ATOM 2274 C CA . GLU A 1 286 ? -2.479 -8.533 -11.004 1.00 91.75 286 GLU A CA 1
ATOM 2275 C C . GLU A 1 286 ? -1.794 -8.088 -12.312 1.00 91.75 286 GLU A C 1
ATOM 2277 O O . GLU A 1 286 ? -2.444 -7.458 -13.157 1.00 91.75 286 GLU A O 1
ATOM 2282 N N . PRO A 1 287 ? -0.486 -8.353 -12.492 1.00 91.62 287 PRO A N 1
ATOM 2283 C CA . PRO A 1 287 ? 0.230 -7.942 -13.697 1.00 91.62 287 PRO A CA 1
ATOM 2284 C C . PRO A 1 287 ? -0.423 -8.490 -14.971 1.00 91.62 287 PRO A C 1
ATOM 2286 O O . PRO A 1 287 ? -0.909 -9.617 -14.983 1.00 91.62 287 PRO A O 1
ATOM 2289 N N . ASP A 1 288 ? -0.429 -7.690 -16.041 1.00 88.56 288 ASP A N 1
ATOM 2290 C CA . ASP A 1 288 ? -1.028 -8.032 -17.350 1.00 88.56 288 ASP A CA 1
ATOM 2291 C C . ASP A 1 288 ? -2.547 -8.288 -17.362 1.00 88.56 288 ASP A C 1
ATOM 2293 O O . ASP A 1 288 ? -3.085 -8.738 -18.382 1.00 88.56 288 ASP A O 1
ATOM 2297 N N . THR A 1 289 ? -3.253 -7.958 -16.277 1.00 89.06 289 THR A N 1
ATOM 2298 C CA . THR A 1 289 ? -4.720 -8.019 -16.240 1.00 89.06 289 THR A CA 1
ATOM 2299 C C . THR A 1 289 ? -5.317 -7.120 -17.323 1.00 89.06 289 THR A C 1
ATOM 2301 O O . THR A 1 289 ? -4.937 -5.957 -17.471 1.00 89.06 289 THR A O 1
ATOM 2304 N N . LEU A 1 290 ? -6.281 -7.655 -18.075 1.00 87.56 290 LEU A N 1
ATOM 2305 C CA . LEU A 1 290 ? -7.051 -6.869 -19.034 1.00 87.56 290 LEU A CA 1
ATOM 2306 C C . LEU A 1 290 ? -7.943 -5.876 -18.286 1.00 87.56 290 LEU A C 1
ATOM 2308 O O . LEU A 1 290 ? -8.765 -6.260 -17.457 1.00 87.56 290 LEU A O 1
ATOM 2312 N N . LEU A 1 291 ? -7.778 -4.593 -18.597 1.00 87.38 291 LEU A N 1
ATOM 2313 C CA . LEU A 1 291 ? -8.614 -3.530 -18.050 1.00 87.38 291 LEU A CA 1
ATOM 2314 C C . LEU A 1 291 ? -9.981 -3.508 -18.744 1.00 87.38 291 LEU A C 1
ATOM 2316 O O . LEU A 1 291 ? -10.075 -3.785 -19.943 1.00 87.38 291 LEU A O 1
ATOM 2320 N N . SER A 1 292 ? -11.024 -3.109 -18.008 1.00 89.12 292 SER A N 1
ATOM 2321 C CA . SER A 1 292 ? -12.330 -2.795 -18.599 1.00 89.12 292 SER A CA 1
ATOM 2322 C C . SER A 1 292 ? -12.232 -1.600 -19.556 1.00 89.12 292 SER A C 1
ATOM 2324 O O . SER A 1 292 ? -11.222 -0.887 -19.589 1.00 89.12 292 SER A O 1
ATOM 2326 N N . GLU A 1 293 ? -13.272 -1.348 -20.349 1.00 87.19 293 GLU A N 1
ATOM 2327 C CA . GLU A 1 293 ? -13.283 -0.199 -21.260 1.00 87.19 293 GLU A CA 1
ATOM 2328 C C . GLU A 1 293 ? -13.200 1.137 -20.510 1.00 87.19 293 GLU A C 1
ATOM 2330 O O . GLU A 1 293 ? -12.460 2.032 -20.924 1.00 87.19 293 GLU A O 1
ATOM 2335 N N . GLU A 1 294 ? -13.879 1.248 -19.369 1.00 88.50 294 GLU A N 1
ATOM 2336 C CA . GLU A 1 294 ? -13.877 2.436 -18.514 1.00 88.50 294 GLU A CA 1
ATOM 2337 C C . GLU A 1 294 ? -12.491 2.682 -17.912 1.00 88.50 294 GLU A C 1
ATOM 2339 O O . GLU A 1 294 ? -11.986 3.805 -17.937 1.00 88.50 294 GLU A O 1
ATOM 2344 N N . LEU A 1 295 ? -11.832 1.632 -17.415 1.00 90.25 295 LEU A N 1
ATOM 2345 C CA . LEU A 1 295 ? -10.482 1.742 -16.861 1.00 90.25 295 LEU A CA 1
ATOM 2346 C C . LEU A 1 295 ? -9.443 2.051 -17.936 1.00 90.25 295 LEU A C 1
ATOM 2348 O O . LEU A 1 295 ? -8.537 2.850 -17.696 1.00 90.25 295 LEU A O 1
ATOM 2352 N N . ASN A 1 296 ? -9.593 1.481 -19.133 1.00 86.69 296 ASN A N 1
ATOM 2353 C CA . ASN A 1 296 ? -8.769 1.853 -20.279 1.00 86.69 296 ASN A CA 1
ATOM 2354 C C . ASN A 1 296 ? -8.952 3.330 -20.635 1.00 86.69 296 ASN A C 1
ATOM 2356 O O . ASN A 1 296 ? -7.963 4.022 -20.866 1.00 86.69 296 ASN A O 1
ATOM 2360 N N . TYR A 1 297 ? -10.187 3.838 -20.635 1.00 85.94 297 TYR A N 1
ATOM 2361 C CA . TYR A 1 297 ? -10.448 5.258 -20.855 1.00 85.94 297 TYR A CA 1
ATOM 2362 C C . TYR A 1 297 ? -9.795 6.133 -19.777 1.00 85.94 297 TYR A C 1
ATOM 2364 O O . TYR A 1 297 ? -9.109 7.100 -20.101 1.00 85.94 297 TYR A O 1
ATOM 2372 N N . MET A 1 298 ? -9.918 5.770 -18.499 1.00 88.19 298 MET A N 1
ATOM 2373 C CA . MET A 1 298 ? -9.256 6.501 -17.414 1.00 88.19 298 MET A CA 1
ATOM 2374 C C . MET A 1 298 ? -7.734 6.505 -17.570 1.00 88.19 298 MET A C 1
ATOM 2376 O O . MET A 1 298 ? -7.102 7.554 -17.445 1.00 88.19 298 MET A O 1
ATOM 2380 N N . LYS A 1 299 ? -7.137 5.364 -17.926 1.00 88.00 299 LYS A N 1
ATOM 2381 C CA . LYS A 1 299 ? -5.704 5.262 -18.216 1.00 88.00 299 LYS A CA 1
ATOM 2382 C C . LYS A 1 299 ? -5.281 6.189 -19.364 1.00 88.00 299 LYS A C 1
ATOM 2384 O O . LYS A 1 299 ? -4.242 6.840 -19.264 1.00 88.00 299 LYS A O 1
ATOM 2389 N N . GLN A 1 300 ? -6.101 6.326 -20.412 1.00 84.62 300 GLN A N 1
ATOM 2390 C CA . GLN A 1 300 ? -5.875 7.311 -21.483 1.00 84.62 300 GLN A CA 1
ATOM 2391 C C . GLN A 1 300 ? -5.873 8.744 -20.951 1.00 84.62 300 GLN A C 1
ATOM 2393 O O . GLN A 1 300 ? -5.013 9.535 -21.335 1.00 84.62 300 GLN A O 1
ATOM 2398 N N . GLN A 1 301 ? -6.790 9.081 -20.040 1.00 86.69 301 GLN A N 1
ATOM 2399 C CA . GLN A 1 301 ? -6.839 10.424 -19.461 1.00 86.69 301 GLN A CA 1
ATOM 2400 C C . GLN A 1 301 ? -5.576 10.756 -18.666 1.00 86.69 301 GLN A C 1
ATOM 2402 O O . GLN A 1 301 ? -5.076 11.872 -18.789 1.00 86.69 301 GLN A O 1
ATOM 2407 N N . PHE A 1 302 ? -5.014 9.804 -17.915 1.00 87.62 302 PHE A N 1
ATOM 2408 C CA . PHE A 1 302 ? -3.715 10.005 -17.267 1.00 87.62 302 PHE A CA 1
ATOM 2409 C C . PHE A 1 302 ? -2.607 10.244 -18.294 1.00 87.62 302 PHE A C 1
ATOM 2411 O O . PHE A 1 302 ? -1.831 11.180 -18.144 1.00 87.62 302 PHE A O 1
ATOM 2418 N N . LEU A 1 303 ? -2.558 9.459 -19.370 1.00 82.75 303 LEU A N 1
ATOM 2419 C CA . LEU A 1 303 ? -1.522 9.594 -20.399 1.00 82.75 303 LEU A CA 1
ATOM 2420 C C . LEU A 1 303 ? -1.530 10.947 -21.113 1.00 82.75 303 LEU A C 1
ATOM 2422 O O . LEU A 1 303 ? -0.459 11.466 -21.445 1.00 82.75 303 LEU A O 1
ATOM 2426 N N . LEU A 1 304 ? -2.721 11.493 -21.355 1.00 79.56 304 LEU A N 1
ATOM 2427 C CA . LEU A 1 304 ? -2.912 12.746 -22.082 1.00 79.56 304 LEU A CA 1
ATOM 2428 C C . LEU A 1 304 ? -2.840 13.976 -21.166 1.00 79.56 304 LEU A C 1
ATOM 2430 O O . LEU A 1 304 ? -2.345 15.014 -21.593 1.00 79.56 304 LEU A O 1
ATOM 2434 N N . ASN A 1 305 ? -3.285 13.865 -19.910 1.00 81.44 305 ASN A N 1
ATOM 2435 C CA . ASN A 1 305 ? -3.497 15.027 -19.038 1.00 81.44 305 ASN A CA 1
ATOM 2436 C C . ASN A 1 305 ? -2.586 15.079 -17.797 1.00 81.44 305 ASN A C 1
ATOM 2438 O O . ASN A 1 305 ? -2.750 15.971 -16.970 1.00 81.44 305 ASN A O 1
ATOM 2442 N N . SER A 1 306 ? -1.607 14.181 -17.629 1.00 76.69 306 SER A N 1
ATOM 2443 C CA . SER A 1 306 ? -0.707 14.197 -16.457 1.00 76.69 306 SER A CA 1
ATOM 2444 C C . SER A 1 306 ? 0.442 15.219 -16.524 1.00 76.69 306 SER A C 1
ATOM 2446 O O . SER A 1 306 ? 1.340 15.158 -15.680 1.00 76.69 306 SER A O 1
ATOM 2448 N N . GLY A 1 307 ? 0.433 16.132 -17.507 1.00 70.88 307 GLY A N 1
ATOM 2449 C CA . GLY A 1 307 ? 1.459 17.169 -17.729 1.00 70.88 307 GLY A CA 1
ATOM 2450 C C . GLY A 1 307 ? 2.611 16.755 -18.658 1.00 70.88 307 GLY A C 1
ATOM 2451 O O . GLY A 1 307 ? 3.453 17.569 -19.030 1.00 70.88 307 GLY A O 1
ATOM 2452 N N . ASN A 1 308 ? 2.648 15.495 -19.095 1.00 72.19 308 ASN A N 1
ATOM 2453 C CA . ASN A 1 308 ? 3.741 14.982 -19.927 1.00 72.19 308 ASN A CA 1
ATOM 2454 C C . ASN A 1 308 ? 3.765 15.565 -21.347 1.00 72.19 308 ASN A C 1
ATOM 2456 O O . ASN A 1 308 ? 4.849 15.780 -21.892 1.00 72.19 308 ASN A O 1
ATOM 2460 N N . LEU A 1 309 ? 2.599 15.844 -21.941 1.00 71.81 309 LEU A N 1
ATOM 2461 C CA . LEU A 1 309 ? 2.516 16.482 -23.260 1.00 71.81 309 LEU A CA 1
ATOM 2462 C C . LEU A 1 309 ? 3.037 17.923 -23.216 1.00 71.81 309 LEU A C 1
ATOM 2464 O O . LEU A 1 309 ? 3.807 18.319 -24.086 1.00 71.81 309 LEU A O 1
ATOM 2468 N N . GLU A 1 310 ? 2.737 18.660 -22.144 1.00 70.25 310 GLU A N 1
ATOM 2469 C CA . GLU A 1 310 ? 3.275 20.004 -21.911 1.00 70.25 310 GLU A CA 1
ATOM 2470 C C . GLU A 1 310 ? 4.807 19.976 -21.806 1.00 70.25 310 GLU A C 1
ATOM 2472 O O . GLU A 1 310 ? 5.503 20.720 -22.501 1.00 70.25 310 GLU A O 1
ATOM 2477 N N . MET A 1 311 ? 5.357 19.038 -21.027 1.00 69.19 311 MET A N 1
ATOM 2478 C CA . MET A 1 311 ? 6.808 18.856 -20.925 1.00 69.19 311 MET A CA 1
ATOM 2479 C C . MET A 1 311 ? 7.457 18.500 -22.268 1.00 69.19 311 MET A C 1
ATOM 2481 O O . MET A 1 311 ? 8.593 18.902 -22.530 1.00 69.19 311 MET A O 1
ATOM 2485 N N . GLN A 1 312 ? 6.773 17.767 -23.144 1.00 65.00 312 GLN A N 1
ATOM 2486 C CA . GLN A 1 312 ? 7.274 17.476 -24.489 1.00 65.00 312 GLN A CA 1
ATOM 2487 C C . GLN A 1 312 ? 7.210 18.699 -25.401 1.00 65.00 312 GLN A C 1
ATOM 2489 O O . GLN A 1 312 ? 8.209 18.996 -26.061 1.00 65.00 312 GLN A O 1
ATOM 2494 N N . ALA A 1 313 ? 6.098 19.435 -25.386 1.00 66.00 313 ALA A N 1
ATOM 2495 C CA . ALA A 1 313 ? 5.918 20.657 -26.159 1.00 66.00 313 ALA A CA 1
ATOM 2496 C C . ALA A 1 313 ? 7.000 21.692 -25.815 1.00 66.00 313 ALA A C 1
ATOM 2498 O O . ALA A 1 313 ? 7.678 22.198 -26.713 1.00 66.00 313 ALA A O 1
ATOM 2499 N N . LEU A 1 314 ? 7.256 21.919 -24.520 1.00 69.56 314 LEU A N 1
ATOM 2500 C CA . LEU A 1 314 ? 8.307 22.826 -24.043 1.00 69.56 314 LEU A CA 1
ATOM 2501 C C . LEU A 1 314 ? 9.706 22.418 -24.529 1.00 69.56 314 LEU A C 1
ATOM 2503 O O . LEU A 1 314 ? 10.534 23.269 -24.842 1.00 69.56 314 LEU A O 1
ATOM 2507 N N . ASN A 1 315 ? 9.973 21.114 -24.637 1.00 59.16 315 ASN A N 1
ATOM 2508 C CA . ASN A 1 315 ? 11.293 20.582 -24.978 1.00 59.16 315 ASN A CA 1
ATOM 2509 C C . ASN A 1 315 ? 11.502 20.262 -26.470 1.00 59.16 315 ASN A C 1
ATOM 2511 O O . ASN A 1 315 ? 12.562 19.734 -26.833 1.00 59.16 315 ASN A O 1
ATOM 2515 N N . THR A 1 316 ? 10.502 20.476 -27.323 1.00 57.41 316 THR A N 1
ATOM 2516 C CA . THR A 1 316 ? 10.557 20.166 -28.767 1.00 57.41 316 THR A CA 1
ATOM 2517 C C . THR A 1 316 ? 10.067 21.313 -29.651 1.00 57.41 316 THR A C 1
ATOM 2519 O O . THR A 1 316 ? 10.036 21.164 -30.870 1.00 57.41 316 THR A O 1
ATOM 2522 N N . GLY A 1 317 ? 9.713 22.460 -29.062 1.00 59.22 317 GLY A N 1
ATOM 2523 C CA . GLY A 1 317 ? 9.187 23.602 -29.810 1.00 59.22 317 GLY A CA 1
ATOM 2524 C C . GLY A 1 317 ? 7.727 23.425 -30.235 1.00 59.22 317 GLY A C 1
ATOM 2525 O O . GLY A 1 317 ? 7.349 23.899 -31.300 1.00 59.22 317 GLY A O 1
ATOM 2526 N N . GLY A 1 318 ? 6.917 22.746 -29.415 1.00 53.25 318 GLY A N 1
ATOM 2527 C CA . GLY A 1 318 ? 5.470 22.597 -29.615 1.00 53.25 318 GLY A CA 1
ATOM 2528 C C . GLY A 1 318 ? 5.013 21.270 -30.228 1.00 53.25 318 GLY A C 1
ATOM 2529 O O . GLY A 1 318 ? 3.850 21.166 -30.606 1.00 53.25 318 GLY A O 1
ATOM 2530 N N . LEU A 1 319 ? 5.887 20.262 -30.342 1.00 54.19 319 LEU A N 1
ATOM 2531 C CA . LEU A 1 319 ? 5.508 18.926 -30.812 1.00 54.19 319 LEU A CA 1
ATOM 2532 C C . LEU A 1 319 ? 5.196 17.997 -29.627 1.00 54.19 319 LEU A C 1
ATOM 2534 O O . LEU A 1 319 ? 6.033 17.741 -28.762 1.00 54.19 319 LEU A O 1
ATOM 2538 N N . GLU A 1 320 ? 3.979 17.467 -29.610 1.00 56.97 320 GLU A N 1
ATOM 2539 C CA . GLU A 1 320 ? 3.485 16.536 -28.593 1.00 56.97 320 GLU A CA 1
ATOM 2540 C C . GLU A 1 320 ? 3.457 15.102 -29.154 1.00 56.97 320 GLU A C 1
ATOM 2542 O O . GLU A 1 320 ? 3.057 14.885 -30.300 1.00 56.97 320 GLU A O 1
ATOM 2547 N N . GLY A 1 321 ? 3.865 14.104 -28.364 1.00 55.91 321 GLY A N 1
ATOM 2548 C CA . GLY A 1 321 ? 3.725 12.689 -28.713 1.00 55.91 321 GLY A CA 1
ATOM 2549 C C . GLY A 1 321 ? 4.744 11.759 -28.046 1.00 55.91 321 GLY A C 1
ATOM 2550 O O . GLY A 1 321 ? 5.920 12.081 -27.910 1.00 55.91 321 GLY A O 1
ATOM 2551 N N . TYR A 1 322 ? 4.302 10.550 -27.693 1.00 54.66 322 TYR A N 1
ATOM 2552 C CA . TYR A 1 322 ? 5.174 9.499 -27.165 1.00 54.66 322 TYR A CA 1
ATOM 2553 C C . TYR A 1 322 ? 5.787 8.652 -28.291 1.00 54.66 322 TYR A C 1
ATOM 2555 O O . TYR A 1 322 ? 5.083 8.185 -29.188 1.00 54.66 322 TYR A O 1
ATOM 2563 N N . LYS A 1 323 ? 7.093 8.361 -28.212 1.00 52.62 323 LYS A N 1
ATOM 2564 C CA . LYS A 1 323 ? 7.765 7.336 -29.044 1.00 52.62 323 LYS A CA 1
ATOM 2565 C C . LYS A 1 323 ? 7.401 5.907 -28.616 1.00 52.62 323 LYS A C 1
ATOM 2567 O O . LYS A 1 323 ? 8.252 5.168 -28.118 1.00 52.62 323 LYS A O 1
ATOM 2572 N N . THR A 1 324 ? 6.137 5.529 -28.773 1.00 50.97 324 THR A N 1
ATOM 2573 C CA . THR A 1 324 ? 5.605 4.203 -28.400 1.00 50.97 324 THR A CA 1
ATOM 2574 C C . THR A 1 324 ? 5.082 3.403 -29.592 1.00 50.97 324 THR A C 1
ATOM 2576 O O . THR A 1 324 ? 4.395 2.411 -29.382 1.00 50.97 324 THR A O 1
ATOM 2579 N N . GLU A 1 325 ? 5.404 3.804 -30.825 1.00 46.78 325 GLU A N 1
ATOM 2580 C CA . GLU A 1 325 ? 4.928 3.136 -32.047 1.00 46.78 325 GLU A CA 1
ATOM 2581 C C . GLU A 1 325 ? 5.238 1.633 -32.034 1.00 46.78 325 GLU A C 1
ATOM 2583 O O . GLU A 1 325 ? 6.397 1.235 -31.910 1.00 46.78 325 GLU A O 1
ATOM 2588 N N . GLY A 1 326 ? 4.208 0.793 -32.162 1.00 47.91 326 GLY A N 1
ATOM 2589 C CA . GLY A 1 326 ? 4.327 -0.664 -32.165 1.00 47.91 326 GLY A CA 1
ATOM 2590 C C . GLY A 1 326 ? 4.125 -1.326 -30.800 1.00 47.91 326 GLY A C 1
ATOM 2591 O O . GLY A 1 326 ? 4.471 -2.500 -30.656 1.00 47.91 326 GLY A O 1
ATOM 2592 N N . VAL A 1 327 ? 3.596 -0.614 -29.795 1.00 53.09 327 VAL A N 1
ATOM 2593 C CA . VAL A 1 327 ? 3.190 -1.202 -28.507 1.00 53.09 327 VAL A CA 1
ATOM 2594 C C . VAL A 1 327 ? 1.670 -1.425 -28.520 1.00 53.09 327 VAL A C 1
ATOM 2596 O O . VAL A 1 327 ? 0.926 -0.467 -28.312 1.00 53.09 327 VAL A O 1
ATOM 2599 N N . PRO A 1 328 ? 1.169 -2.666 -28.701 1.00 49.69 328 PRO A N 1
ATOM 2600 C CA . PRO A 1 328 ? -0.261 -2.923 -28.921 1.00 49.69 328 PRO A CA 1
ATOM 2601 C C . PRO A 1 328 ? -1.184 -2.470 -27.784 1.00 49.69 328 PRO A C 1
ATOM 2603 O O . PRO A 1 328 ? -2.341 -2.153 -28.029 1.00 49.69 328 PRO A O 1
ATOM 2606 N N . ALA A 1 329 ? -0.682 -2.407 -26.549 1.00 52.41 329 ALA A N 1
ATOM 2607 C CA . ALA A 1 329 ? -1.433 -1.913 -25.393 1.00 52.41 329 ALA A CA 1
ATOM 2608 C C . ALA A 1 329 ? -1.545 -0.373 -25.335 1.00 52.41 329 ALA A C 1
ATOM 2610 O O . ALA A 1 329 ? -2.357 0.156 -24.581 1.00 52.41 329 ALA A O 1
ATOM 2611 N N . ILE A 1 330 ? -0.724 0.352 -26.105 1.00 51.91 330 ILE A N 1
ATOM 2612 C CA . ILE A 1 330 ? -0.614 1.821 -26.078 1.00 51.91 330 ILE A CA 1
ATOM 2613 C C . ILE A 1 330 ? -1.063 2.431 -27.415 1.00 51.91 330 ILE A C 1
ATOM 2615 O O . ILE A 1 330 ? -1.718 3.468 -27.429 1.00 51.91 330 ILE A O 1
ATOM 2619 N N . ASP A 1 331 ? -0.786 1.782 -28.547 1.00 51.94 331 ASP A N 1
ATOM 2620 C CA . ASP A 1 331 ? -1.137 2.275 -29.888 1.00 51.94 331 ASP A CA 1
ATOM 2621 C C . ASP A 1 331 ? -2.642 2.560 -30.096 1.00 51.94 331 ASP A C 1
ATOM 2623 O O . ASP A 1 331 ? -2.974 3.603 -30.669 1.00 51.94 331 ASP A O 1
ATOM 2627 N N . PRO A 1 332 ? -3.589 1.737 -29.597 1.00 54.06 332 PRO A N 1
ATOM 2628 C CA . PRO A 1 332 ? -5.020 2.031 -29.703 1.00 54.06 332 PRO A CA 1
ATOM 2629 C C . PRO A 1 332 ? -5.438 3.293 -28.938 1.00 54.06 332 PRO A C 1
ATOM 2631 O O . PRO A 1 332 ? -6.463 3.893 -29.260 1.00 54.06 332 PRO A O 1
ATOM 2634 N N . LEU A 1 333 ? -4.649 3.708 -27.941 1.00 49.56 333 LEU A N 1
ATOM 2635 C CA . LEU A 1 333 ? -4.899 4.890 -27.114 1.00 49.56 333 LEU A CA 1
ATOM 2636 C C . LEU A 1 333 ? -4.612 6.196 -27.879 1.00 49.56 333 LEU A C 1
ATOM 2638 O O . LEU A 1 333 ? -5.131 7.243 -27.506 1.00 49.56 333 LEU A O 1
ATOM 2642 N N . ARG A 1 334 ? -3.822 6.134 -28.964 1.00 50.12 334 ARG A N 1
ATOM 2643 C CA . ARG A 1 334 ? -3.483 7.273 -29.838 1.00 50.12 334 ARG A CA 1
ATOM 2644 C C . ARG A 1 334 ? -4.541 7.538 -30.918 1.00 50.12 334 ARG A C 1
ATOM 2646 O O . ARG A 1 334 ? -4.667 8.669 -31.374 1.00 50.12 334 ARG A O 1
ATOM 2653 N N . ASN A 1 335 ? -5.290 6.506 -31.321 1.00 42.25 335 ASN A N 1
ATOM 2654 C CA . ASN A 1 335 ? -6.161 6.529 -32.507 1.00 42.25 335 ASN A CA 1
ATOM 2655 C C . ASN A 1 335 ? -7.668 6.609 -32.208 1.00 42.25 335 ASN A C 1
ATOM 2657 O O . ASN A 1 335 ? -8.468 6.609 -33.145 1.00 42.25 335 ASN A O 1
ATOM 2661 N N . ARG A 1 336 ? -8.092 6.680 -30.939 1.00 40.12 336 ARG A N 1
ATOM 2662 C CA . ARG A 1 336 ? -9.502 6.957 -30.628 1.00 40.12 336 ARG A CA 1
ATOM 2663 C C . ARG A 1 336 ? -9.749 8.468 -30.724 1.00 40.12 336 ARG A C 1
ATOM 2665 O O . ARG A 1 336 ? -9.039 9.223 -30.061 1.00 40.12 336 ARG A O 1
ATOM 2672 N N . PRO A 1 337 ? -10.722 8.931 -31.534 1.00 34.22 337 PRO A N 1
ATOM 2673 C CA . PRO A 1 337 ? -11.062 10.343 -31.577 1.00 34.22 337 PRO A CA 1
ATOM 2674 C C . PRO A 1 337 ? -11.477 10.787 -30.175 1.00 34.22 337 PRO A C 1
ATOM 2676 O O . PRO A 1 337 ? -12.343 10.177 -29.547 1.00 34.22 337 PRO A O 1
ATOM 2679 N N . ILE A 1 338 ? -10.830 11.846 -29.692 1.00 39.97 338 ILE A N 1
ATOM 2680 C CA . ILE A 1 338 ? -11.238 12.575 -28.495 1.00 39.97 338 ILE A CA 1
ATOM 2681 C C . ILE A 1 338 ? -12.673 13.039 -28.765 1.00 39.97 338 ILE A C 1
ATOM 2683 O O . ILE A 1 338 ? -12.885 13.931 -29.589 1.00 39.97 338 ILE A O 1
ATOM 2687 N N . PHE A 1 339 ? -13.669 12.407 -28.141 1.00 31.09 339 PHE A N 1
ATOM 2688 C CA . PHE A 1 339 ? -15.037 12.910 -28.218 1.00 31.09 339 PHE A CA 1
ATOM 2689 C C . PHE A 1 339 ? -15.044 14.344 -27.657 1.00 31.09 339 PHE A C 1
ATOM 2691 O O . PHE A 1 339 ? -14.496 14.578 -26.576 1.00 31.09 339 PHE A O 1
ATOM 2698 N N . PRO A 1 340 ? -15.610 15.327 -28.380 1.00 31.55 340 PRO A N 1
ATOM 2699 C CA . PRO A 1 340 ? -15.533 16.731 -28.010 1.00 31.55 340 PRO A CA 1
ATOM 2700 C C . PRO A 1 340 ? -16.535 17.032 -26.891 1.00 31.55 340 PRO A C 1
ATOM 2702 O O . PRO A 1 340 ? -17.623 17.543 -27.119 1.00 31.55 340 PRO A O 1
ATOM 2705 N N . ALA A 1 341 ? -16.159 16.712 -25.663 1.00 32.09 341 ALA A N 1
ATOM 2706 C CA . ALA A 1 341 ? -16.774 17.216 -24.443 1.00 32.09 341 ALA A CA 1
ATOM 2707 C C . ALA A 1 341 ? -15.624 17.250 -23.434 1.00 32.09 341 ALA A C 1
ATOM 2709 O O . ALA A 1 341 ? -15.221 16.220 -22.921 1.00 32.09 341 ALA A O 1
ATOM 2710 N N . TYR A 1 342 ? -14.836 18.314 -23.322 1.00 30.08 342 TYR A N 1
ATOM 2711 C CA . TYR A 1 342 ? -15.160 19.538 -22.597 1.00 30.08 342 TYR A CA 1
ATOM 2712 C C . TYR A 1 342 ? -14.148 20.631 -23.009 1.00 30.08 342 TYR A C 1
ATOM 2714 O O . TYR A 1 342 ? -13.288 21.044 -22.236 1.00 30.08 342 TYR A O 1
ATOM 2722 N N . ARG A 1 343 ? -14.214 21.108 -24.258 1.00 31.62 343 ARG A N 1
ATOM 2723 C CA . ARG A 1 343 ? -13.598 22.389 -24.658 1.00 31.62 343 ARG A CA 1
ATOM 2724 C C . ARG A 1 343 ? -14.703 23.416 -24.864 1.00 31.62 343 ARG A C 1
ATOM 2726 O O . ARG A 1 343 ? -15.027 23.790 -25.984 1.00 31.62 343 ARG A O 1
ATOM 2733 N N . THR A 1 344 ? -15.288 23.882 -23.772 1.00 33.62 344 THR A N 1
ATOM 2734 C CA . THR A 1 344 ? -16.055 25.129 -23.787 1.00 33.62 344 THR A CA 1
ATOM 2735 C C . THR A 1 344 ? -15.590 25.990 -22.633 1.00 33.62 344 THR A C 1
ATOM 2737 O O . THR A 1 344 ? -15.837 25.665 -21.476 1.00 33.62 344 THR A O 1
ATOM 2740 N N . GLY A 1 345 ? -14.930 27.090 -22.987 1.00 32.78 345 GLY A N 1
ATOM 2741 C CA . GLY A 1 345 ? -14.599 28.177 -22.077 1.00 32.78 345 GLY A CA 1
ATOM 2742 C C . GLY A 1 345 ? -13.134 28.201 -21.676 1.00 32.78 345 GLY A C 1
ATOM 2743 O O . GLY A 1 345 ? -12.807 27.727 -20.601 1.00 32.78 345 GLY A O 1
ATOM 2744 N N . LEU A 1 346 ? -12.278 28.743 -22.552 1.00 33.06 346 LEU A N 1
ATOM 2745 C CA . LEU A 1 346 ? -11.143 29.635 -22.238 1.00 33.06 346 LEU A CA 1
ATOM 2746 C C . LEU A 1 346 ? -10.193 29.715 -23.448 1.00 33.06 346 LEU A C 1
ATOM 2748 O O . LEU A 1 346 ? -9.059 29.256 -23.401 1.00 33.06 346 LEU A O 1
ATOM 2752 N N . SER A 1 347 ? -10.646 30.298 -24.561 1.00 36.97 347 SER A N 1
ATOM 2753 C CA . SER A 1 347 ? -9.719 30.818 -25.580 1.00 36.97 347 SER A CA 1
ATOM 2754 C C . SER A 1 347 ? -10.411 31.793 -26.535 1.00 36.97 347 SER A C 1
ATOM 2756 O O . SER A 1 347 ? -10.627 31.487 -27.705 1.00 36.97 347 SER A O 1
ATOM 2758 N N . SER A 1 348 ? -10.753 32.985 -26.051 1.00 31.83 348 SER A N 1
ATOM 2759 C CA . SER A 1 348 ? -10.946 34.144 -26.933 1.00 31.83 348 SER A CA 1
ATOM 2760 C C . SER A 1 348 ? -10.862 35.454 -26.149 1.00 31.83 348 SER A C 1
ATOM 2762 O O . SER A 1 348 ? -11.838 36.189 -26.091 1.00 31.83 348 SER A O 1
ATOM 2764 N N . GLN A 1 349 ? -9.724 35.723 -25.502 1.00 33.50 349 GLN A N 1
ATOM 2765 C CA . GLN A 1 349 ? -9.316 37.071 -25.072 1.00 33.50 349 GLN A CA 1
ATOM 2766 C C . GLN A 1 349 ? -7.895 37.014 -24.493 1.00 33.50 349 GLN A C 1
ATOM 2768 O O . GLN A 1 349 ? -7.711 36.951 -23.287 1.00 33.50 349 GLN A O 1
ATOM 2773 N N . ALA A 1 350 ? -6.888 36.957 -25.367 1.00 32.38 350 ALA A N 1
ATOM 2774 C CA . ALA A 1 350 ? -5.503 37.340 -25.054 1.00 32.38 350 ALA A CA 1
ATOM 2775 C C . ALA A 1 350 ? -4.652 37.315 -26.336 1.00 32.38 350 ALA A C 1
ATOM 2777 O O . ALA A 1 350 ? -3.725 36.522 -26.477 1.00 32.38 350 ALA A O 1
ATOM 2778 N N . ARG A 1 351 ? -5.014 38.156 -27.308 1.00 31.44 351 ARG A N 1
ATOM 2779 C CA . ARG A 1 351 ? -4.077 38.713 -28.294 1.00 31.44 351 ARG A CA 1
ATOM 2780 C C . ARG A 1 351 ? -4.511 40.150 -28.556 1.00 31.44 351 ARG A C 1
ATOM 2782 O O . ARG A 1 351 ? -5.359 40.396 -29.410 1.00 31.44 351 ARG A O 1
ATOM 2789 N N . GLY A 1 352 ? -3.980 41.040 -27.730 1.00 29.41 352 GLY A N 1
ATOM 2790 C CA . GLY A 1 352 ? -3.885 42.479 -27.928 1.00 29.41 352 GLY A CA 1
ATOM 2791 C C . GLY A 1 352 ? -2.457 42.859 -27.596 1.00 29.41 352 GLY A C 1
ATOM 2792 O O . GLY A 1 352 ? -1.994 42.362 -26.542 1.00 29.41 352 GLY A O 1
#